Protein AF-A0A926AKU2-F1 (afdb_monomer_lite)

Radius of gyration: 49.39 Å; chains: 1; bounding box: 100×56×126 Å

Sequence (229 aa):
MRRAPIILAALSIFSTTLLAAPPPEVRPLSEPPPSPRPSWMSGDRNALSPPLRSSLDQAPSYRPSIWQRVERDLDRSMWRVIDTPTYELNRLELERAANRPNADPQAKRDLFEYERDRQIQRDQIQYRQQVAGSREEEMRRRAYQLWLNDGLRGAIGEQATQDRLTLETARQKRDADLTAATSARDQSITSARDADARAVIQRDFESRRQTIEQTYQNERARILGVDPK

Foldseek 3Di:
DDDDDDDDDDDDDPPDPPDDDDDDDDDPDDDDPPDDDPPPPPPDPDDDDDPCPDPPPPDDQDDPDPVNVVVVVVCLVVVPDDDPVVLVVVLVVLVVQCPDPPHDPVSVVVNVVSVVSNVVSVVVVVVCVVVVVVVVVVVVVVVVVVVVVCVCCVPVVVLVVVLVVQLVVLVVVLVVQLVVLVVVLVVQCVVDDDPVSNVVSVVVSVVSNVVSVVVSLCSNCVSVVHDRD

pLDDT: mean 74.5, std 17.72, range [38.5, 97.94]

Secondary structure (DSSP, 8-state):
--------------------PPPPP-PPPPPPPPPPPPGGG-------PPP---TTS-PPP----HHHHHHHHHHHHHT----HHHHHHHHHHHHHHHTSTT--HHHHHHHHHHHHHHHHHHHHHHHHHHHHHHHHHHHHHHHHHHHHHHHHHHHHHHHHHHHHHHHHHHHHHHHHHHHHHHHHHHHHHHH--SHHHHHHHHHHHHHHHHHHHHHHHHHHHHHHT----

Structure (mmCIF, N/CA/C/O backbone):
data_AF-A0A926AKU2-F1
#
_entry.id   AF-A0A926AKU2-F1
#
loop_
_atom_site.group_PDB
_atom_site.id
_atom_site.type_symbol
_atom_site.label_atom_id
_atom_site.label_alt_id
_atom_site.label_comp_id
_atom_site.label_asym_id
_atom_site.label_entity_id
_atom_site.label_seq_id
_atom_site.pdbx_PDB_ins_code
_atom_site.Cartn_x
_atom_site.Cartn_y
_atom_site.Cartn_z
_atom_site.occupancy
_atom_site.B_iso_or_equiv
_atom_site.auth_seq_id
_atom_site.auth_comp_id
_atom_site.auth_asym_id
_atom_site.auth_atom_id
_at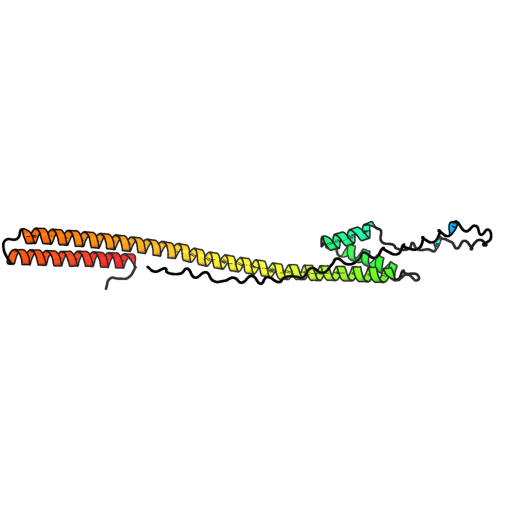om_site.pdbx_PDB_model_num
ATOM 1 N N . MET A 1 1 ? 17.878 30.970 36.650 1.00 41.06 1 MET A N 1
ATOM 2 C CA . MET A 1 1 ? 18.018 29.508 36.824 1.00 41.06 1 MET A CA 1
ATOM 3 C C . MET A 1 1 ? 17.837 28.825 35.468 1.00 41.06 1 MET A C 1
ATOM 5 O O . MET A 1 1 ? 16.810 29.042 34.850 1.00 41.06 1 MET A O 1
ATOM 9 N N . ARG A 1 2 ? 18.876 28.092 35.020 1.00 40.78 2 ARG A N 1
ATOM 10 C CA . ARG A 1 2 ? 18.895 26.895 34.131 1.00 40.78 2 ARG A CA 1
ATOM 11 C C . ARG A 1 2 ? 17.991 26.941 32.875 1.00 40.78 2 ARG A C 1
ATOM 13 O O . ARG A 1 2 ? 16.822 26.613 32.965 1.00 40.78 2 ARG A O 1
ATOM 20 N N . ARG A 1 3 ? 18.411 27.484 31.719 1.00 41.53 3 ARG A N 1
ATOM 21 C CA . ARG A 1 3 ? 19.210 26.884 30.609 1.00 41.53 3 ARG A CA 1
ATOM 22 C C . ARG A 1 3 ? 19.115 25.355 30.437 1.00 41.53 3 ARG A C 1
ATOM 24 O O . ARG A 1 3 ? 19.644 24.622 31.266 1.00 41.53 3 ARG A O 1
ATOM 31 N N . ALA A 1 4 ? 18.561 24.929 29.296 1.00 41.03 4 ALA A N 1
ATOM 32 C CA . ALA A 1 4 ? 18.770 23.625 28.661 1.00 41.03 4 ALA A CA 1
ATOM 33 C C . ALA A 1 4 ? 19.190 23.847 27.183 1.00 41.03 4 ALA A C 1
ATOM 35 O O . ALA A 1 4 ? 18.678 24.784 26.563 1.00 41.03 4 ALA A O 1
ATOM 36 N N . PRO A 1 5 ? 20.152 23.074 26.644 1.00 52.16 5 PRO A N 1
ATOM 37 C CA . PRO A 1 5 ? 20.848 23.384 25.393 1.00 52.16 5 PRO A CA 1
ATOM 38 C C . PRO A 1 5 ? 20.212 22.740 24.150 1.00 52.16 5 PRO A C 1
ATOM 40 O O . PRO A 1 5 ? 19.803 21.582 24.172 1.00 52.16 5 PRO A O 1
ATOM 43 N N . ILE A 1 6 ? 20.210 23.486 23.042 1.00 48.91 6 ILE A N 1
ATOM 44 C CA . ILE A 1 6 ? 19.953 22.980 21.689 1.00 48.91 6 ILE A CA 1
ATOM 45 C C . ILE A 1 6 ? 21.274 22.417 21.156 1.00 48.91 6 ILE A C 1
ATOM 47 O O . ILE A 1 6 ? 22.260 23.142 21.027 1.00 48.91 6 ILE A O 1
ATOM 51 N N . ILE A 1 7 ? 21.291 21.117 20.871 1.00 47.50 7 ILE A N 1
ATOM 52 C CA . ILE A 1 7 ? 22.403 20.424 20.221 1.00 47.50 7 ILE A CA 1
ATOM 53 C C . ILE A 1 7 ? 22.313 20.736 18.724 1.00 47.50 7 ILE A C 1
ATOM 55 O O . ILE A 1 7 ? 21.526 20.135 17.999 1.00 47.50 7 ILE A O 1
ATOM 59 N N . LEU A 1 8 ? 23.098 21.713 18.274 1.00 44.03 8 LEU A N 1
ATOM 60 C CA . LEU A 1 8 ? 23.335 21.989 16.860 1.00 44.03 8 LEU A CA 1
ATOM 61 C C . LEU A 1 8 ? 24.622 21.263 16.469 1.00 44.03 8 LEU A C 1
ATOM 63 O O . LEU A 1 8 ? 25.723 21.664 16.846 1.00 44.03 8 LEU A O 1
ATOM 67 N N . ALA A 1 9 ? 24.457 20.137 15.780 1.00 48.59 9 ALA A N 1
ATOM 68 C CA . ALA A 1 9 ? 25.560 19.365 15.240 1.00 48.59 9 ALA A CA 1
ATOM 69 C C . ALA A 1 9 ? 26.277 20.177 14.153 1.00 48.59 9 ALA A C 1
ATOM 71 O O . ALA A 1 9 ? 25.663 20.716 13.232 1.00 48.59 9 ALA A O 1
ATOM 72 N N . ALA A 1 10 ? 27.592 20.263 14.312 1.00 44.69 10 ALA A N 1
ATOM 73 C CA . ALA A 1 10 ? 28.517 20.976 13.458 1.00 44.69 10 ALA A CA 1
ATOM 74 C C . ALA A 1 10 ? 28.612 20.334 12.066 1.00 44.69 10 ALA A C 1
ATOM 76 O O . ALA A 1 10 ? 29.014 19.178 11.945 1.00 44.69 10 ALA A O 1
ATOM 77 N N . LEU A 1 11 ? 28.349 21.110 11.011 1.00 41.44 11 LEU A N 1
ATOM 78 C CA . LEU A 1 11 ? 28.977 20.877 9.713 1.00 41.44 11 LEU A CA 1
ATOM 79 C C . LEU A 1 11 ? 30.172 21.821 9.604 1.00 41.44 11 LEU A C 1
ATOM 81 O O . LEU A 1 11 ? 30.045 23.012 9.329 1.00 41.44 11 LEU A O 1
ATOM 85 N N . SER A 1 12 ? 31.341 21.256 9.887 1.00 38.50 12 SER A N 1
ATOM 86 C CA . SER A 1 12 ? 32.634 21.868 9.626 1.00 38.50 12 SER A CA 1
ATOM 87 C C . SER A 1 12 ? 32.805 21.994 8.112 1.00 38.50 12 SER A C 1
ATOM 89 O O . SER A 1 12 ? 33.055 21.014 7.412 1.00 38.50 12 SER A O 1
ATOM 91 N N . ILE A 1 13 ? 32.609 23.206 7.599 1.00 48.62 13 ILE A N 1
ATOM 92 C CA . ILE A 1 13 ? 33.031 23.578 6.253 1.00 48.62 13 ILE A CA 1
ATOM 93 C C . ILE A 1 13 ? 34.546 23.745 6.343 1.00 48.62 13 ILE A C 1
ATOM 95 O O . ILE A 1 13 ? 35.040 24.695 6.950 1.00 48.62 13 ILE A O 1
ATOM 99 N N . PHE A 1 14 ? 35.286 22.785 5.790 1.00 38.72 14 PHE A N 1
ATOM 100 C CA . PHE A 1 14 ? 36.721 22.922 5.580 1.00 38.72 14 PHE A CA 1
ATOM 101 C C . PHE A 1 14 ? 36.958 24.072 4.596 1.00 38.72 14 PHE A C 1
ATOM 103 O O . PHE A 1 14 ? 36.863 23.919 3.381 1.00 38.72 14 PHE A O 1
ATOM 110 N N . SER A 1 15 ? 37.254 25.243 5.152 1.00 41.25 15 SER A N 1
ATOM 111 C CA . SER A 1 15 ? 37.828 26.383 4.453 1.00 41.25 15 SER A CA 1
ATOM 112 C C . SER A 1 15 ? 39.244 26.029 4.005 1.00 41.25 15 SER A C 1
ATOM 114 O O . SER A 1 15 ? 40.209 26.234 4.737 1.00 41.25 15 SER A O 1
ATOM 116 N N . THR A 1 16 ? 39.394 25.493 2.797 1.00 43.78 16 THR A N 1
ATOM 117 C CA . THR A 1 16 ? 40.695 25.483 2.125 1.00 43.78 16 THR A CA 1
ATOM 118 C C . THR A 1 16 ? 40.928 26.859 1.518 1.00 43.78 16 THR A C 1
ATOM 120 O O . THR A 1 16 ? 40.376 27.203 0.473 1.00 43.78 16 THR A O 1
ATOM 123 N N . THR A 1 17 ? 41.749 27.656 2.196 1.00 44.97 17 THR A N 1
ATOM 124 C CA . THR A 1 17 ? 42.398 28.849 1.657 1.00 44.97 17 THR A CA 1
ATOM 125 C C . THR A 1 17 ? 43.302 28.438 0.495 1.00 44.97 17 THR A C 1
ATOM 127 O O . THR A 1 17 ? 44.444 28.026 0.702 1.00 44.97 17 THR A O 1
ATOM 130 N N . LEU A 1 18 ? 42.792 28.519 -0.733 1.00 42.66 18 LEU A N 1
ATOM 131 C CA . LEU A 1 18 ? 43.625 28.462 -1.928 1.00 42.66 18 LEU A CA 1
ATOM 132 C C . LEU A 1 18 ? 44.338 29.808 -2.061 1.00 42.66 18 LEU A C 1
ATOM 134 O O . LEU A 1 18 ? 43.765 30.820 -2.458 1.00 42.66 18 LEU A O 1
ATOM 138 N N . LEU A 1 19 ? 45.594 29.783 -1.628 1.00 46.34 19 LEU A N 1
ATOM 139 C CA . LEU A 1 19 ? 46.609 30.801 -1.819 1.00 46.34 19 LEU A CA 1
ATOM 140 C C . LEU A 1 19 ? 46.619 31.220 -3.297 1.00 46.34 19 LEU A C 1
ATOM 142 O O . LEU A 1 19 ? 46.847 30.396 -4.183 1.00 46.34 19 LEU A O 1
ATOM 146 N N . ALA A 1 20 ? 46.320 32.493 -3.548 1.00 44.97 20 ALA A N 1
ATOM 147 C CA . ALA A 1 20 ? 46.330 33.090 -4.872 1.00 44.97 20 ALA A CA 1
ATOM 148 C C . ALA A 1 20 ? 47.731 32.964 -5.488 1.00 44.97 20 ALA A C 1
ATOM 150 O O . ALA A 1 20 ? 48.670 33.645 -5.076 1.00 44.97 20 ALA A O 1
ATOM 151 N N . ALA A 1 21 ? 47.866 32.076 -6.472 1.00 54.94 21 ALA A N 1
ATOM 152 C CA . ALA A 1 21 ? 49.003 32.084 -7.376 1.00 54.94 21 ALA A CA 1
ATOM 153 C C . ALA A 1 21 ? 48.905 33.340 -8.266 1.00 54.94 21 ALA A C 1
ATOM 155 O O . ALA A 1 21 ? 47.812 33.639 -8.760 1.00 54.94 21 ALA A O 1
ATOM 156 N N . PRO A 1 22 ? 49.999 34.097 -8.464 1.00 64.75 22 PRO A N 1
ATOM 157 C CA . PRO A 1 22 ? 49.986 35.243 -9.365 1.00 64.75 22 PRO A CA 1
ATOM 158 C C . PRO A 1 22 ? 49.684 34.790 -10.805 1.00 64.75 22 PRO A C 1
ATOM 160 O O . PRO A 1 22 ? 50.016 33.658 -11.176 1.00 64.75 22 PRO A O 1
ATOM 163 N N . PRO A 1 23 ? 49.046 35.644 -11.627 1.00 63.03 23 PRO A N 1
ATOM 164 C CA . PRO A 1 23 ? 48.752 35.309 -13.015 1.00 63.03 23 PRO A CA 1
ATOM 165 C C . PRO A 1 23 ? 50.061 35.050 -13.780 1.00 63.03 23 PRO A C 1
ATOM 167 O O . PRO A 1 23 ? 51.048 35.750 -13.540 1.00 63.03 23 PRO A O 1
ATOM 170 N N . PRO A 1 24 ? 50.104 34.068 -14.697 1.00 59.75 24 PRO A N 1
ATOM 171 C CA . PRO A 1 24 ? 51.289 33.842 -15.509 1.00 59.75 24 PRO A CA 1
ATOM 172 C C . PRO A 1 24 ? 51.561 35.059 -16.402 1.00 59.75 24 PRO A C 1
ATOM 174 O O . PRO A 1 24 ? 50.653 35.597 -17.038 1.00 59.75 24 PRO A O 1
ATOM 177 N N . GLU A 1 25 ? 52.827 35.476 -16.451 1.00 51.19 25 GLU A N 1
ATOM 178 C CA . GLU A 1 25 ? 53.329 36.495 -17.371 1.00 51.19 25 GLU A CA 1
ATOM 179 C C . GLU A 1 25 ? 52.967 36.136 -18.817 1.00 51.19 25 GLU A C 1
ATOM 181 O O . GLU A 1 25 ? 53.319 35.071 -19.336 1.00 51.19 25 GLU A O 1
ATOM 186 N N . VAL A 1 26 ? 52.273 37.055 -19.485 1.00 55.69 26 VAL A N 1
ATOM 187 C CA . VAL A 1 26 ? 52.018 37.001 -20.922 1.00 55.69 26 VAL A CA 1
ATOM 188 C C . VAL A 1 26 ? 53.356 37.187 -21.633 1.00 55.69 26 VAL A C 1
ATOM 190 O O . VAL A 1 26 ? 53.840 38.305 -21.794 1.00 55.69 26 VAL A O 1
ATOM 193 N N . ARG A 1 27 ? 53.977 36.088 -22.066 1.00 55.31 27 ARG A N 1
ATOM 194 C CA . ARG A 1 27 ? 55.045 36.157 -23.068 1.00 55.31 27 ARG A CA 1
ATOM 195 C C . ARG A 1 27 ? 54.413 36.643 -24.379 1.00 55.31 27 ARG A C 1
ATOM 197 O O . ARG A 1 27 ? 53.433 36.031 -24.807 1.00 55.31 27 ARG A O 1
ATOM 204 N N . PRO A 1 28 ? 54.919 37.705 -25.029 1.00 52.81 28 PRO A N 1
ATOM 205 C CA . PRO A 1 28 ? 54.433 38.065 -26.353 1.00 52.81 28 PRO A CA 1
ATOM 206 C C . PRO A 1 28 ? 54.707 36.897 -27.307 1.00 52.81 28 PRO A C 1
ATOM 208 O O . PRO A 1 28 ? 55.809 36.342 -27.314 1.00 52.81 28 PRO A O 1
ATOM 211 N N . LEU A 1 29 ? 53.686 36.494 -28.073 1.00 51.44 29 LEU A N 1
ATOM 212 C CA . LEU A 1 29 ? 53.852 35.538 -29.163 1.00 51.44 29 LEU A CA 1
ATOM 213 C C . LEU A 1 29 ? 54.982 36.031 -30.071 1.00 51.44 29 LEU A C 1
ATOM 215 O O . LEU A 1 29 ? 54.957 37.168 -30.537 1.00 51.44 29 LEU A O 1
ATOM 219 N N . SER A 1 30 ? 55.955 35.164 -30.332 1.00 53.78 30 SER A N 1
ATOM 220 C CA . SER A 1 30 ? 56.899 35.354 -31.427 1.00 53.78 30 SER A CA 1
ATOM 221 C C . SER A 1 30 ? 56.100 35.486 -32.725 1.00 53.78 30 SER A C 1
ATOM 223 O O . SER A 1 30 ? 55.262 34.629 -33.016 1.00 53.78 30 SER A O 1
ATOM 225 N N . GLU A 1 31 ? 56.317 36.569 -33.472 1.00 61.25 31 GLU A N 1
ATOM 226 C CA . GLU A 1 31 ? 55.703 36.772 -34.784 1.00 61.25 31 GLU A CA 1
ATOM 227 C C . GLU A 1 31 ? 55.950 35.540 -35.676 1.00 61.25 31 GLU A C 1
ATOM 229 O O . GLU A 1 31 ? 57.078 35.033 -35.721 1.00 61.25 31 GLU A O 1
ATOM 234 N N . PRO A 1 32 ? 54.931 35.023 -36.386 1.00 63.84 32 PRO A N 1
ATOM 235 C CA . PRO A 1 32 ? 55.173 34.016 -37.407 1.00 63.84 32 PRO A CA 1
ATOM 236 C C . PRO A 1 32 ? 56.049 34.631 -38.514 1.00 63.84 32 PRO A C 1
ATOM 238 O O . PRO A 1 32 ? 55.842 35.794 -38.874 1.00 63.84 32 PRO A O 1
ATOM 241 N N . PRO A 1 33 ? 57.019 33.888 -39.080 1.00 64.56 33 PRO A N 1
ATOM 242 C CA . PRO A 1 33 ? 57.828 34.402 -40.179 1.00 64.56 33 PRO A CA 1
ATOM 243 C C . PRO A 1 33 ? 56.922 34.787 -41.360 1.00 64.56 33 PRO A C 1
ATOM 245 O O . PRO A 1 33 ? 55.901 34.126 -41.586 1.00 64.56 33 PRO A O 1
ATOM 248 N N . PRO A 1 34 ? 57.269 35.833 -42.132 1.00 63.91 34 PRO A N 1
ATOM 249 C CA . PRO A 1 34 ? 56.465 36.235 -43.275 1.00 63.91 34 PRO A CA 1
ATOM 250 C C . PRO A 1 34 ? 56.352 35.076 -44.270 1.00 63.91 34 PRO A C 1
ATOM 252 O O . PRO A 1 34 ? 57.337 34.410 -44.596 1.00 63.91 34 PRO A O 1
ATOM 255 N N . SER A 1 35 ? 55.129 34.844 -44.745 1.00 65.75 35 SER A N 1
ATOM 256 C CA . SER A 1 35 ? 54.786 33.814 -45.725 1.00 65.75 35 SER A CA 1
ATOM 257 C C . SER A 1 35 ? 55.744 33.848 -46.926 1.00 65.75 35 SER A C 1
ATOM 259 O O . SER A 1 35 ? 55.987 34.935 -47.466 1.00 65.75 35 SER A O 1
ATOM 261 N N . PRO A 1 36 ? 56.263 32.698 -47.402 1.00 59.25 36 PRO A N 1
ATOM 262 C CA . PRO A 1 36 ? 57.058 32.670 -48.621 1.00 59.25 36 PRO A CA 1
ATOM 263 C C . PRO A 1 36 ? 56.212 33.198 -49.784 1.00 59.25 36 PRO A C 1
ATOM 265 O O . PRO A 1 36 ? 55.065 32.786 -49.974 1.00 59.25 36 PRO A O 1
ATOM 268 N N . ARG A 1 37 ? 56.769 34.147 -50.547 1.00 57.28 37 ARG A N 1
ATOM 269 C CA . ARG A 1 37 ? 56.110 34.695 -51.737 1.00 57.28 37 ARG A CA 1
ATOM 270 C C . ARG A 1 37 ? 55.710 33.553 -52.678 1.00 57.28 37 ARG A C 1
ATOM 272 O O . ARG A 1 37 ? 56.501 32.629 -52.876 1.00 57.28 37 ARG A O 1
ATOM 279 N N . PRO A 1 38 ? 54.519 33.615 -53.288 1.00 53.19 38 PRO A N 1
ATOM 280 C CA . PRO A 1 38 ? 54.102 32.594 -54.229 1.00 53.19 38 PRO A CA 1
ATOM 281 C C . PRO A 1 38 ? 55.022 32.614 -55.465 1.00 53.19 38 PRO A C 1
ATOM 283 O O . PRO A 1 38 ? 55.362 33.671 -56.000 1.00 53.19 38 PRO A O 1
ATOM 286 N N . SER A 1 39 ? 55.441 31.424 -55.900 1.00 55.81 39 SER A N 1
ATOM 287 C CA . SER A 1 39 ? 56.516 31.169 -56.876 1.00 55.81 39 SER A CA 1
ATOM 288 C C . SER A 1 39 ? 56.289 31.720 -58.289 1.00 55.81 39 SER A C 1
ATOM 290 O O . SER A 1 39 ? 57.188 31.647 -59.119 1.00 55.81 39 SER A O 1
ATOM 292 N N . TRP A 1 40 ? 55.125 32.304 -58.580 1.00 55.50 40 TRP A N 1
ATOM 293 C CA . TRP A 1 40 ? 54.814 32.893 -59.885 1.00 55.50 40 TRP A CA 1
ATOM 294 C C . TRP A 1 40 ? 55.360 34.320 -60.067 1.00 55.50 40 TRP A C 1
ATOM 296 O O . TRP A 1 40 ? 55.299 34.850 -61.173 1.00 55.50 40 TRP A O 1
ATOM 306 N N . MET A 1 41 ? 55.906 34.944 -59.014 1.00 46.12 41 MET A N 1
ATOM 307 C CA . MET A 1 41 ? 56.540 36.272 -59.098 1.00 46.12 41 MET A CA 1
ATOM 308 C C . MET A 1 41 ? 58.068 36.239 -59.277 1.00 46.12 41 MET A C 1
ATOM 310 O O . MET A 1 41 ? 58.687 37.301 -59.362 1.00 46.12 41 MET A O 1
ATOM 314 N N . SER A 1 42 ? 58.688 35.058 -59.362 1.00 48.56 42 SER A N 1
ATOM 315 C CA . SER A 1 42 ? 60.097 34.939 -59.747 1.00 48.56 42 SER A CA 1
ATOM 316 C C . SER A 1 42 ? 60.196 34.997 -61.266 1.00 48.56 42 SER A C 1
ATOM 318 O O . SER A 1 42 ? 59.901 34.032 -61.967 1.00 48.56 42 SER A O 1
ATOM 320 N N . GLY A 1 43 ? 60.554 36.173 -61.775 1.00 51.94 43 GLY A N 1
ATOM 321 C CA . GLY A 1 43 ? 60.802 36.408 -63.189 1.00 51.94 43 GLY A CA 1
ATOM 322 C C . GLY A 1 43 ? 62.079 35.726 -63.669 1.00 51.94 43 GLY A C 1
ATOM 323 O O . GLY A 1 43 ? 63.044 36.415 -63.964 1.00 51.94 43 GLY A O 1
ATOM 324 N N . ASP A 1 44 ? 62.054 34.402 -63.809 1.00 43.31 44 ASP A N 1
ATOM 325 C CA . ASP A 1 44 ? 63.065 33.653 -64.553 1.00 43.31 44 ASP A CA 1
ATOM 326 C C . ASP A 1 44 ? 62.504 33.284 -65.928 1.00 43.31 44 ASP A C 1
ATOM 328 O O . ASP A 1 44 ? 61.852 32.264 -66.156 1.00 43.31 44 ASP A O 1
ATOM 332 N N . ARG A 1 45 ? 62.759 34.183 -66.881 1.00 46.28 45 ARG A N 1
ATOM 333 C CA . ARG A 1 45 ? 62.627 33.926 -68.314 1.00 46.28 45 ARG A CA 1
ATOM 334 C C . ARG A 1 45 ? 63.756 32.987 -68.733 1.00 46.28 45 ARG A C 1
ATOM 336 O O . ARG A 1 45 ? 64.793 33.481 -69.150 1.00 46.28 45 ARG A O 1
ATOM 343 N N . ASN A 1 46 ? 63.587 31.678 -68.557 1.00 51.53 46 ASN A N 1
ATOM 344 C CA . ASN A 1 46 ? 64.219 30.603 -69.342 1.00 51.53 46 ASN A CA 1
ATOM 345 C C . ASN A 1 46 ? 64.009 29.256 -68.637 1.00 51.53 46 ASN A C 1
ATOM 347 O O . ASN A 1 46 ? 64.884 28.759 -67.935 1.00 51.53 46 ASN A O 1
ATOM 351 N N . ALA A 1 47 ? 62.860 28.626 -68.863 1.00 42.62 47 ALA A N 1
ATOM 352 C CA . ALA A 1 47 ? 62.717 27.195 -68.640 1.00 42.62 47 ALA A CA 1
ATOM 353 C C . ALA A 1 47 ? 61.889 26.616 -69.785 1.00 42.62 47 ALA A C 1
ATOM 355 O O . ALA A 1 47 ? 60.706 26.910 -69.949 1.00 42.62 47 ALA A O 1
ATOM 356 N N . LEU A 1 48 ? 62.596 25.859 -70.616 1.00 44.62 48 LEU A N 1
ATOM 357 C CA . LEU A 1 48 ? 62.115 25.004 -71.689 1.00 44.62 48 LEU A CA 1
ATOM 358 C C . LEU A 1 48 ? 60.757 24.373 -71.353 1.00 44.62 48 LEU A C 1
ATOM 360 O O . LEU A 1 48 ? 60.568 23.795 -70.283 1.00 44.62 48 LEU A O 1
ATOM 364 N N . SER A 1 49 ? 59.828 24.483 -72.297 1.00 46.59 49 SER A N 1
ATOM 365 C CA . SER A 1 49 ? 58.504 23.871 -72.259 1.00 46.59 49 SER A CA 1
ATOM 366 C C . SER A 1 49 ? 58.603 22.388 -71.861 1.00 46.59 49 SER A C 1
ATOM 368 O O . SER A 1 49 ? 59.288 21.633 -72.557 1.00 46.59 49 SER A O 1
ATOM 370 N N . PRO A 1 50 ? 57.939 21.923 -70.785 1.00 52.50 50 PRO A N 1
ATOM 371 C CA . PRO A 1 50 ? 57.823 20.491 -70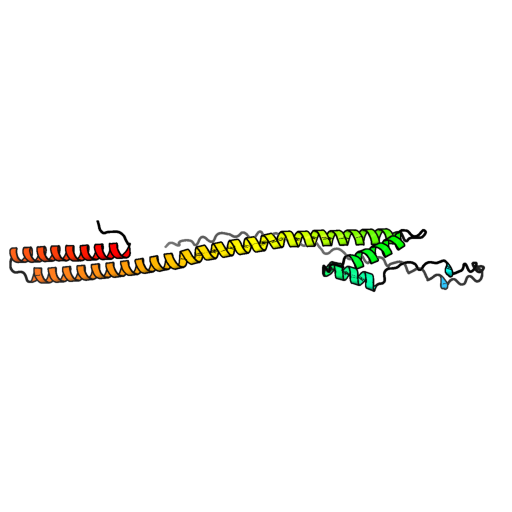.553 1.00 52.50 50 PRO A CA 1
ATOM 372 C C . PRO A 1 50 ? 56.966 19.882 -71.676 1.00 52.50 50 PRO A C 1
ATOM 374 O O . PRO A 1 50 ? 56.058 20.551 -72.182 1.00 52.50 50 PRO A O 1
ATOM 377 N N . PRO A 1 51 ? 57.230 18.631 -72.098 1.00 47.94 51 PRO A N 1
ATOM 378 C CA . PRO A 1 51 ? 56.424 18.000 -73.128 1.00 47.94 51 PRO A CA 1
ATOM 379 C C . PRO A 1 51 ? 54.984 17.910 -72.623 1.00 47.94 51 PRO A C 1
ATOM 381 O O . PRO A 1 51 ? 54.744 17.465 -71.498 1.00 47.94 51 PRO A O 1
ATOM 384 N N . LEU A 1 52 ? 54.035 18.329 -73.462 1.00 46.34 52 LEU A N 1
ATOM 385 C CA . LEU A 1 52 ? 52.605 18.108 -73.273 1.00 46.34 52 LEU A CA 1
ATOM 386 C C . LEU A 1 52 ? 52.351 16.593 -73.243 1.00 46.34 52 LEU A C 1
ATOM 388 O O . LEU A 1 52 ? 52.008 15.985 -74.253 1.00 46.34 52 LEU A O 1
ATOM 392 N N . ARG A 1 53 ? 52.560 15.953 -72.088 1.00 47.66 53 ARG A N 1
ATOM 393 C CA . ARG A 1 53 ? 52.000 14.631 -71.819 1.00 47.66 53 ARG A CA 1
ATOM 394 C C . ARG A 1 53 ? 50.491 14.818 -71.799 1.00 47.66 53 ARG A C 1
ATOM 396 O O . ARG A 1 53 ? 49.975 15.615 -71.019 1.00 47.66 53 ARG A O 1
ATOM 403 N N . SER A 1 54 ? 49.822 14.128 -72.711 1.00 43.28 54 SER A N 1
ATOM 404 C CA . SER A 1 54 ? 48.375 14.099 -72.867 1.00 43.28 54 SER A CA 1
ATOM 405 C C . SER A 1 54 ? 47.678 13.998 -71.512 1.00 43.28 54 SER A C 1
ATOM 407 O O . SER A 1 54 ? 47.788 12.993 -70.812 1.00 43.28 54 SER A O 1
ATOM 409 N N . SER A 1 55 ? 46.901 15.021 -71.174 1.00 50.31 55 SER A N 1
ATOM 410 C CA . SER A 1 55 ? 45.994 15.057 -70.023 1.00 50.31 55 SER A CA 1
ATOM 411 C C . SER A 1 55 ? 44.879 13.998 -70.078 1.00 50.31 55 SER A C 1
ATOM 413 O O . SER A 1 55 ? 44.039 13.962 -69.185 1.00 50.31 55 SER A O 1
ATOM 415 N N . LEU A 1 56 ? 44.865 13.130 -71.098 1.00 45.66 56 LEU A N 1
ATOM 416 C CA . LEU A 1 56 ? 43.879 12.063 -71.267 1.00 45.66 56 LEU A CA 1
ATOM 417 C C . LEU A 1 56 ? 44.115 10.824 -70.383 1.00 45.66 56 LEU A C 1
ATOM 419 O O . LEU A 1 56 ? 43.157 10.098 -70.150 1.00 45.66 56 LEU A O 1
ATOM 423 N N . ASP A 1 57 ? 45.322 10.606 -69.843 1.00 48.91 57 ASP A N 1
ATOM 424 C CA . ASP A 1 57 ? 45.615 9.438 -68.982 1.00 48.91 57 ASP A CA 1
ATOM 425 C C . ASP A 1 57 ? 45.579 9.747 -67.474 1.00 48.91 57 ASP A C 1
ATOM 427 O O . ASP A 1 57 ? 45.768 8.863 -66.634 1.00 48.91 57 ASP A O 1
ATOM 431 N N . GLN A 1 58 ? 45.315 10.999 -67.084 1.00 51.56 58 GLN A N 1
ATOM 432 C CA . GLN A 1 58 ? 45.077 11.328 -65.680 1.00 51.56 58 GLN A CA 1
ATOM 433 C C . GLN A 1 58 ? 43.630 11.000 -65.320 1.00 51.56 58 GLN A C 1
ATOM 435 O O . GLN A 1 58 ? 42.733 11.832 -65.441 1.00 51.56 58 GLN A O 1
ATOM 440 N N . ALA A 1 59 ? 43.406 9.778 -64.829 1.00 55.94 59 ALA A N 1
ATOM 441 C CA . ALA A 1 59 ? 42.181 9.467 -64.104 1.00 55.94 59 ALA A CA 1
ATOM 442 C C . ALA A 1 59 ? 41.975 10.541 -63.015 1.00 55.94 59 ALA A C 1
ATOM 444 O O . ALA A 1 59 ? 42.908 10.783 -62.237 1.00 55.94 59 ALA A O 1
ATOM 445 N N . PRO A 1 60 ? 40.800 11.195 -62.942 1.00 57.28 60 PRO A N 1
ATOM 446 C CA . PRO A 1 60 ? 40.577 12.295 -62.013 1.00 57.28 60 PRO A CA 1
ATOM 447 C C . PRO A 1 60 ? 40.908 11.839 -60.592 1.00 57.28 60 PRO A C 1
ATOM 449 O O . PRO A 1 60 ? 40.471 10.763 -60.157 1.00 57.28 60 PRO A O 1
ATOM 452 N N . SER A 1 61 ? 41.728 12.622 -59.886 1.00 58.62 61 SER A N 1
ATOM 453 C CA . SER A 1 61 ? 42.074 12.342 -58.496 1.00 58.62 61 SER A CA 1
ATOM 454 C C . SER A 1 61 ? 40.781 12.334 -57.688 1.00 58.62 61 SER A C 1
ATOM 456 O O . SER A 1 61 ? 40.052 13.323 -57.634 1.00 58.62 61 SER A O 1
ATOM 458 N N . TYR A 1 62 ? 40.444 11.173 -57.124 1.00 57.62 62 TYR A N 1
ATOM 459 C CA . TYR A 1 62 ? 39.250 11.056 -56.304 1.00 57.62 62 TYR A CA 1
ATOM 460 C C . TYR A 1 62 ? 39.482 11.886 -55.047 1.00 57.62 62 TYR A C 1
ATOM 462 O O . TYR A 1 62 ? 40.313 11.546 -54.206 1.00 57.62 62 TYR A O 1
ATOM 470 N N . ARG A 1 63 ? 38.773 13.006 -54.953 1.00 60.84 63 ARG A N 1
ATOM 471 C CA . ARG A 1 63 ? 38.655 13.780 -53.728 1.00 60.84 63 ARG A CA 1
ATOM 472 C C . ARG A 1 63 ? 37.186 13.753 -53.343 1.00 60.84 63 ARG A C 1
ATOM 474 O O . ARG A 1 63 ? 36.377 14.208 -54.154 1.00 60.84 63 ARG A O 1
ATOM 481 N N . PRO A 1 64 ? 36.833 13.234 -52.152 1.00 64.94 64 PRO A N 1
ATOM 482 C CA . PRO A 1 64 ? 35.458 13.311 -51.697 1.00 64.94 64 PRO A CA 1
ATOM 483 C C . PRO A 1 64 ? 35.035 14.775 -51.707 1.00 64.94 64 PRO A C 1
ATOM 485 O O . PRO A 1 64 ? 35.796 15.653 -51.272 1.00 64.94 64 PRO A O 1
ATOM 488 N N . SER A 1 65 ? 33.849 15.035 -52.252 1.00 72.06 65 SER A N 1
ATOM 489 C CA . SER A 1 65 ? 33.324 16.393 -52.307 1.00 72.06 65 SER A CA 1
ATOM 490 C C . SER A 1 65 ? 33.169 16.932 -50.882 1.00 72.06 65 SER A C 1
ATOM 492 O O . SER A 1 65 ? 32.991 16.174 -49.925 1.00 72.06 65 SER A O 1
ATOM 494 N N . ILE A 1 66 ? 33.240 18.255 -50.713 1.00 72.44 66 ILE A N 1
ATOM 495 C CA . ILE A 1 66 ? 33.014 18.883 -49.400 1.00 72.44 66 ILE A CA 1
ATOM 496 C C . ILE A 1 66 ? 31.653 18.439 -48.836 1.00 72.44 66 ILE A C 1
ATOM 498 O O . ILE A 1 66 ? 31.544 18.147 -47.649 1.00 72.44 66 ILE A O 1
ATOM 502 N N . TRP A 1 67 ? 30.657 18.278 -49.709 1.00 71.88 67 TRP A N 1
ATOM 503 C CA . TRP A 1 67 ? 29.331 17.771 -49.368 1.00 71.88 67 TRP A CA 1
ATOM 504 C C . TRP A 1 67 ? 29.353 16.351 -48.799 1.00 71.88 67 TRP A C 1
ATOM 506 O O . TRP A 1 67 ? 28.754 16.126 -47.756 1.00 71.88 67 TRP A O 1
ATOM 516 N N . GLN A 1 68 ? 30.110 15.426 -49.396 1.00 70.44 68 GLN A N 1
ATOM 517 C CA . GLN A 1 68 ? 30.249 14.059 -48.874 1.00 70.44 68 GLN A CA 1
ATOM 518 C C . GLN A 1 68 ? 30.928 14.015 -47.499 1.00 70.44 68 GLN A C 1
ATOM 520 O O . GLN A 1 68 ? 30.628 13.140 -46.689 1.00 70.44 68 GLN A O 1
ATOM 525 N N . ARG A 1 69 ? 31.849 14.944 -47.213 1.00 71.00 69 ARG A N 1
ATOM 526 C CA . ARG A 1 69 ? 32.476 15.039 -45.883 1.00 71.00 69 ARG A CA 1
ATOM 527 C C . ARG A 1 69 ? 31.488 15.546 -44.838 1.00 71.00 69 ARG A C 1
ATOM 529 O O . ARG A 1 69 ? 31.358 14.933 -43.786 1.00 71.00 69 ARG A O 1
ATOM 536 N N . VAL A 1 70 ? 30.764 16.618 -45.157 1.00 76.12 70 VAL A N 1
ATOM 537 C CA . VAL A 1 70 ? 29.750 17.194 -44.262 1.00 76.12 70 VAL A CA 1
ATOM 538 C C . VAL A 1 70 ? 28.619 16.201 -44.006 1.00 76.12 70 VAL A C 1
ATOM 540 O O . VAL A 1 70 ? 28.201 16.045 -42.864 1.00 76.12 70 VAL A O 1
ATOM 543 N N . GLU A 1 71 ? 28.157 15.489 -45.034 1.00 74.62 71 GLU A N 1
ATOM 544 C CA . GLU A 1 71 ? 27.129 14.455 -44.891 1.00 74.62 71 GLU A CA 1
ATOM 545 C C . GLU A 1 71 ? 27.590 13.332 -43.956 1.00 74.62 71 GLU A C 1
ATOM 547 O O . GLU A 1 71 ? 26.845 12.947 -43.063 1.00 74.62 71 GLU A O 1
ATOM 552 N N . ARG A 1 72 ? 28.849 12.888 -44.056 1.00 71.12 72 ARG A N 1
ATOM 553 C CA . ARG A 1 72 ? 29.413 11.894 -43.128 1.00 71.12 72 ARG A CA 1
ATOM 554 C C . ARG A 1 72 ? 29.487 12.391 -41.688 1.00 71.12 72 ARG A C 1
ATOM 556 O O . ARG A 1 72 ? 29.159 11.640 -40.773 1.00 71.12 72 ARG A O 1
ATOM 563 N N . ASP A 1 73 ? 29.904 13.632 -41.466 1.00 74.31 73 ASP A N 1
ATOM 564 C CA . ASP A 1 73 ? 29.974 14.203 -40.115 1.00 74.31 73 ASP A CA 1
ATOM 565 C C . ASP A 1 73 ? 28.571 14.424 -39.515 1.00 74.31 73 ASP A C 1
ATOM 567 O O . ASP A 1 73 ? 28.346 14.217 -38.316 1.00 74.31 73 ASP A O 1
ATOM 571 N N . LEU A 1 74 ? 27.590 14.760 -40.354 1.00 75.94 74 LEU A N 1
ATOM 572 C CA . LEU A 1 74 ? 26.180 14.805 -39.974 1.00 75.94 74 LEU A CA 1
ATOM 573 C C . LEU A 1 74 ? 25.626 13.409 -39.676 1.00 75.94 74 LEU A C 1
ATOM 575 O O . LEU A 1 74 ? 24.974 13.229 -38.654 1.00 75.94 74 LEU A O 1
ATOM 579 N N . ASP A 1 75 ? 25.927 12.403 -40.491 1.00 73.69 75 ASP A N 1
ATOM 580 C CA . ASP A 1 75 ? 25.494 11.025 -40.253 1.00 73.69 75 ASP A CA 1
ATOM 581 C C . ASP A 1 75 ? 26.100 10.461 -38.957 1.00 73.69 75 ASP A C 1
ATOM 583 O O . ASP A 1 75 ? 25.416 9.762 -38.203 1.00 73.69 75 ASP A O 1
ATOM 587 N N . ARG A 1 76 ? 27.354 10.824 -38.643 1.00 69.81 76 ARG A N 1
ATOM 588 C CA . ARG A 1 76 ? 28.019 10.510 -37.366 1.00 69.81 76 ARG A CA 1
ATOM 589 C C . ARG A 1 76 ? 27.328 11.180 -36.176 1.00 69.81 76 ARG A C 1
ATOM 591 O O . ARG A 1 76 ? 27.097 10.522 -35.166 1.00 69.81 76 ARG A O 1
ATOM 598 N N . SER A 1 77 ? 26.992 12.467 -36.276 1.00 74.19 77 SER A N 1
ATOM 599 C CA . SER A 1 77 ? 26.374 13.217 -35.168 1.00 74.19 77 SER A CA 1
ATOM 600 C C . SER A 1 77 ? 24.887 12.903 -34.968 1.00 74.19 77 SER A C 1
ATOM 602 O O . SER A 1 77 ? 24.413 12.851 -33.833 1.00 74.19 77 SER A O 1
ATOM 604 N N . MET A 1 78 ? 24.155 12.644 -36.053 1.00 72.81 78 MET A N 1
ATOM 605 C CA . MET A 1 78 ? 22.727 12.310 -36.037 1.00 72.81 78 MET A CA 1
ATOM 606 C C . MET A 1 78 ? 22.453 10.806 -35.939 1.00 72.81 78 MET A C 1
ATOM 608 O O . MET A 1 78 ? 21.292 10.403 -35.885 1.00 72.81 78 MET A O 1
ATOM 612 N N . TRP A 1 79 ? 23.496 9.972 -35.903 1.00 67.00 79 TRP A N 1
ATOM 613 C CA . TRP A 1 79 ? 23.390 8.509 -35.861 1.00 67.00 79 TRP A CA 1
ATOM 614 C C . TRP A 1 79 ? 22.553 7.929 -37.004 1.00 67.00 79 TRP A C 1
ATOM 616 O O . TRP A 1 79 ? 21.851 6.927 -36.838 1.00 67.00 79 TRP A O 1
ATOM 626 N N . ARG A 1 80 ? 22.600 8.572 -38.172 1.00 73.06 80 ARG A N 1
ATOM 627 C CA . ARG A 1 80 ? 21.844 8.125 -39.335 1.00 73.06 80 ARG A CA 1
ATOM 628 C C . ARG A 1 80 ? 22.516 6.882 -39.909 1.00 73.06 80 ARG A C 1
ATOM 630 O O . ARG A 1 80 ? 23.710 6.867 -40.204 1.00 73.06 80 ARG A O 1
ATOM 637 N N . VAL A 1 81 ? 21.732 5.819 -40.048 1.00 71.38 81 VAL A N 1
ATOM 638 C CA . VAL A 1 81 ? 22.203 4.553 -40.608 1.00 71.38 81 VAL A CA 1
ATOM 639 C C . VAL A 1 81 ? 22.056 4.623 -42.120 1.00 71.38 81 VAL A C 1
ATOM 641 O O . VAL A 1 81 ? 20.940 4.631 -42.634 1.00 71.38 81 VAL A O 1
ATOM 644 N N . ILE A 1 82 ? 23.186 4.659 -42.826 1.00 75.50 82 ILE A N 1
ATOM 645 C CA . ILE A 1 82 ? 23.210 4.509 -44.284 1.00 75.50 82 ILE A CA 1
ATOM 646 C C . ILE A 1 82 ? 22.728 3.092 -44.617 1.00 75.50 82 ILE A C 1
ATOM 648 O O . ILE A 1 82 ? 23.116 2.110 -43.967 1.00 75.50 82 ILE A O 1
ATOM 652 N N . ASP A 1 83 ? 21.868 2.971 -45.613 1.00 80.19 83 ASP A N 1
ATOM 653 C CA . ASP A 1 83 ? 21.413 1.692 -46.130 1.00 80.19 83 ASP A CA 1
ATOM 654 C C . ASP A 1 83 ? 22.592 0.875 -46.690 1.00 80.19 83 ASP A C 1
ATOM 656 O O . ASP A 1 83 ? 23.590 1.404 -47.183 1.00 80.19 83 ASP A O 1
ATOM 660 N N . THR A 1 84 ? 22.514 -0.450 -46.561 1.00 79.62 84 THR A N 1
ATOM 661 C CA . THR A 1 84 ? 23.592 -1.360 -46.979 1.00 79.62 84 THR A CA 1
ATOM 662 C C . THR A 1 84 ? 24.040 -1.174 -48.437 1.00 79.62 84 THR A C 1
ATOM 664 O O . THR A 1 84 ? 25.253 -1.113 -48.635 1.00 79.62 84 THR A O 1
ATOM 667 N N . PRO A 1 85 ? 23.152 -1.018 -49.442 1.00 81.25 85 PRO A N 1
ATOM 668 C CA . PRO A 1 85 ? 23.610 -0.872 -50.823 1.00 81.25 85 PRO A CA 1
ATOM 669 C C . PRO A 1 85 ? 24.352 0.454 -51.055 1.00 81.25 85 PRO A C 1
ATOM 671 O O . PRO A 1 85 ? 25.409 0.455 -51.682 1.00 81.25 85 PRO A O 1
ATOM 674 N N . THR A 1 86 ? 23.887 1.571 -50.489 1.00 83.00 86 THR A N 1
ATOM 675 C CA . THR A 1 86 ? 24.601 2.859 -50.578 1.00 83.00 86 THR A CA 1
ATOM 676 C C . THR A 1 86 ? 25.957 2.816 -49.869 1.00 83.00 86 THR A C 1
ATOM 678 O O . THR A 1 86 ? 26.936 3.394 -50.347 1.00 83.00 86 THR A O 1
ATOM 681 N N . TYR A 1 87 ? 26.053 2.103 -48.744 1.00 84.44 87 TYR A N 1
ATOM 682 C CA . TYR A 1 87 ? 27.327 1.878 -48.061 1.00 84.44 87 TYR A CA 1
ATOM 683 C C . TYR A 1 87 ? 28.318 1.087 -48.929 1.00 84.44 87 TYR A C 1
ATOM 685 O O . TYR A 1 87 ? 29.479 1.478 -49.052 1.00 84.44 87 TYR A O 1
ATOM 693 N N . GLU A 1 88 ? 27.868 -0.004 -49.551 1.00 83.56 88 GLU A N 1
ATOM 694 C CA . GLU A 1 88 ? 28.709 -0.850 -50.405 1.00 83.56 88 GLU A CA 1
ATOM 695 C C . GLU A 1 88 ? 29.215 -0.099 -51.639 1.00 83.56 88 GLU A C 1
ATOM 697 O O . GLU A 1 88 ? 30.395 -0.200 -51.968 1.00 83.56 88 GLU A O 1
ATOM 702 N N . LEU A 1 89 ? 28.371 0.721 -52.272 1.00 86.69 89 LEU A N 1
ATOM 703 C CA . LEU A 1 89 ? 28.778 1.560 -53.402 1.00 86.69 89 LEU A CA 1
ATOM 704 C C . LEU A 1 89 ? 29.883 2.550 -53.008 1.00 86.69 89 LEU A C 1
ATOM 706 O O . LEU A 1 89 ? 30.945 2.574 -53.629 1.00 86.69 89 LEU A O 1
ATOM 710 N N . ASN A 1 90 ? 29.682 3.299 -51.922 1.00 83.25 90 ASN A N 1
ATOM 711 C CA . ASN A 1 90 ? 30.676 4.248 -51.413 1.00 83.25 90 ASN A CA 1
ATOM 712 C C . ASN A 1 90 ? 31.982 3.561 -50.985 1.00 83.25 90 ASN A C 1
ATOM 714 O O . ASN A 1 90 ? 33.073 4.111 -51.154 1.00 83.25 90 ASN A O 1
ATOM 718 N N . ARG A 1 91 ? 31.888 2.351 -50.424 1.00 86.75 91 ARG A N 1
ATOM 719 C CA . ARG A 1 91 ? 33.051 1.543 -50.056 1.00 86.75 91 ARG A CA 1
ATOM 720 C C . ARG A 1 91 ? 33.842 1.123 -51.291 1.00 86.75 91 ARG A C 1
ATOM 722 O O . ARG A 1 91 ? 35.052 1.314 -51.312 1.00 86.75 91 ARG A O 1
ATOM 729 N N . LEU A 1 92 ? 33.173 0.621 -52.328 1.00 85.75 92 LEU A N 1
ATOM 730 C CA . LEU A 1 92 ? 33.810 0.220 -53.586 1.00 85.75 92 LEU A CA 1
ATOM 731 C C . LEU A 1 92 ? 34.483 1.403 -54.296 1.00 85.75 92 LEU A C 1
ATOM 733 O O . LEU A 1 92 ? 35.547 1.245 -54.896 1.00 85.75 92 LEU A O 1
ATOM 737 N N . GLU A 1 93 ? 33.898 2.599 -54.215 1.00 82.94 93 GLU A N 1
ATOM 738 C CA . GLU A 1 93 ? 34.515 3.825 -54.731 1.00 82.94 93 GLU A CA 1
ATOM 739 C C . GLU A 1 93 ? 35.802 4.186 -53.978 1.00 82.94 93 GLU A C 1
ATOM 741 O O . GLU A 1 93 ? 36.825 4.477 -54.608 1.00 82.94 93 GLU A O 1
ATOM 746 N N . LEU A 1 94 ? 35.783 4.099 -52.643 1.00 82.25 94 LEU A N 1
ATOM 747 C CA . LEU A 1 94 ? 36.963 4.314 -51.803 1.00 82.25 94 LEU A CA 1
ATOM 748 C C . LEU A 1 94 ? 38.039 3.244 -52.017 1.00 82.25 94 LEU A C 1
ATOM 750 O O . LEU A 1 94 ? 39.216 3.582 -52.135 1.00 82.25 94 LEU A O 1
ATOM 754 N N . GLU A 1 95 ? 37.660 1.972 -52.134 1.00 85.25 95 GLU A N 1
ATOM 755 C CA . GLU A 1 95 ? 38.574 0.868 -52.451 1.00 85.25 95 GLU A CA 1
ATOM 756 C C . GLU A 1 95 ? 39.227 1.074 -53.823 1.00 85.25 95 GLU A C 1
ATOM 758 O O . GLU A 1 95 ? 40.447 0.956 -53.970 1.00 85.25 95 GLU A O 1
ATOM 763 N N . ARG A 1 96 ? 38.439 1.468 -54.832 1.00 83.88 96 ARG A N 1
ATOM 764 C CA . ARG A 1 96 ? 38.954 1.793 -56.166 1.00 83.88 96 ARG A CA 1
ATOM 765 C C . ARG A 1 96 ? 39.910 2.982 -56.129 1.00 83.88 96 ARG A C 1
ATOM 767 O O . ARG A 1 96 ? 40.854 2.998 -56.911 1.00 83.88 96 ARG A O 1
ATOM 774 N N . ALA A 1 97 ? 39.680 3.976 -55.271 1.00 78.56 97 ALA A N 1
ATOM 775 C CA . ALA A 1 97 ? 40.581 5.116 -55.099 1.00 78.56 97 ALA A CA 1
ATOM 776 C C . ALA A 1 97 ? 41.881 4.725 -54.375 1.00 78.56 97 ALA A C 1
ATOM 778 O O . ALA A 1 97 ? 42.962 5.138 -54.798 1.00 78.56 97 ALA A O 1
ATOM 779 N N . ALA A 1 98 ? 41.786 3.891 -53.337 1.00 82.12 98 ALA A N 1
ATOM 780 C CA . ALA A 1 98 ? 42.915 3.430 -52.531 1.00 82.12 98 ALA A CA 1
ATOM 781 C C . ALA A 1 98 ? 43.852 2.461 -53.278 1.00 82.12 98 ALA A C 1
ATOM 783 O O . ALA A 1 98 ? 45.046 2.420 -52.982 1.00 82.12 98 ALA A O 1
ATOM 784 N N . ASN A 1 99 ? 43.330 1.711 -54.255 1.00 82.25 99 ASN A N 1
ATOM 785 C CA . ASN A 1 99 ? 44.080 0.717 -55.032 1.00 82.25 99 ASN A CA 1
ATOM 786 C C . ASN A 1 99 ? 44.721 1.267 -56.322 1.00 82.25 99 ASN A C 1
ATOM 788 O O . ASN A 1 99 ? 45.284 0.502 -57.106 1.00 82.25 99 ASN A O 1
ATOM 792 N N . ARG A 1 100 ? 44.648 2.580 -56.584 1.00 81.25 100 ARG A N 1
ATOM 793 C CA . ARG A 1 100 ? 45.290 3.182 -57.767 1.00 81.25 100 ARG A CA 1
ATOM 794 C C . ARG A 1 100 ? 46.822 3.171 -57.636 1.00 81.25 100 ARG A C 1
ATOM 796 O O . ARG A 1 100 ? 47.333 3.368 -56.536 1.00 81.25 100 ARG A O 1
ATOM 803 N N . PRO A 1 101 ? 47.571 3.051 -58.749 1.00 73.19 101 PRO A N 1
ATOM 804 C CA . PRO A 1 101 ? 49.039 3.032 -58.724 1.00 73.19 101 PRO A CA 1
ATOM 805 C C . PRO A 1 101 ? 49.669 4.322 -58.164 1.00 73.19 101 PRO A C 1
ATOM 807 O O . PRO A 1 101 ? 50.760 4.270 -57.614 1.00 73.19 101 PRO A O 1
ATOM 810 N N . ASN A 1 102 ? 48.958 5.455 -58.236 1.00 74.06 102 ASN A N 1
ATOM 811 C CA . ASN A 1 102 ? 49.346 6.742 -57.640 1.00 74.06 102 ASN A CA 1
ATOM 812 C C . ASN A 1 102 ? 48.357 7.175 -56.539 1.00 74.06 102 ASN A C 1
ATOM 814 O O . ASN A 1 102 ? 47.971 8.343 -56.475 1.00 74.06 102 ASN A O 1
ATOM 818 N N . ALA A 1 103 ? 47.847 6.230 -55.744 1.00 72.19 103 ALA A N 1
ATOM 819 C CA . ALA A 1 103 ? 46.887 6.541 -54.691 1.00 72.19 103 ALA A CA 1
ATOM 820 C C . ALA A 1 103 ? 47.504 7.445 -53.613 1.00 72.19 103 ALA A C 1
ATOM 822 O O . ALA A 1 103 ? 48.629 7.232 -53.161 1.00 72.19 103 ALA A O 1
ATOM 823 N N . ASP A 1 104 ? 46.728 8.438 -53.183 1.00 77.12 104 ASP A N 1
ATOM 824 C CA . ASP A 1 104 ? 47.061 9.276 -52.036 1.00 77.12 104 ASP A CA 1
ATOM 825 C C . ASP A 1 104 ? 47.119 8.392 -50.770 1.00 77.12 104 ASP A C 1
ATOM 827 O O . ASP A 1 104 ? 46.185 7.611 -50.542 1.00 77.12 104 ASP A O 1
ATOM 831 N N . PRO A 1 105 ? 48.165 8.486 -49.925 1.00 74.12 105 PRO A N 1
ATOM 832 C CA . PRO A 1 105 ? 48.203 7.816 -48.624 1.00 74.12 105 PRO A CA 1
ATOM 833 C C . PRO A 1 105 ? 46.938 8.036 -47.782 1.00 74.12 105 PRO A C 1
ATOM 835 O O . PRO A 1 105 ? 46.547 7.162 -47.004 1.00 74.12 105 PRO A O 1
ATOM 838 N N . GLN A 1 106 ? 46.267 9.175 -47.967 1.00 78.88 106 GLN A N 1
ATOM 839 C CA . GLN A 1 106 ? 45.036 9.513 -47.265 1.00 78.88 106 GLN A CA 1
ATOM 840 C C . GLN A 1 106 ? 43.838 8.634 -47.671 1.00 78.88 106 GLN A C 1
ATOM 842 O O . GLN A 1 106 ? 42.982 8.357 -46.837 1.00 78.88 106 GLN A O 1
ATOM 847 N N . ALA A 1 107 ? 43.815 8.080 -48.888 1.00 76.94 107 ALA A N 1
ATOM 848 C CA . ALA A 1 107 ? 42.705 7.252 -49.371 1.00 76.94 107 ALA A CA 1
ATOM 849 C C . ALA A 1 107 ? 42.548 5.934 -48.587 1.00 76.94 107 ALA A C 1
ATOM 851 O O . ALA A 1 107 ? 41.430 5.491 -48.325 1.00 76.94 107 ALA A O 1
ATOM 852 N N . LYS A 1 108 ? 43.661 5.316 -48.166 1.00 78.00 108 LYS A N 1
ATOM 853 C CA . LYS A 1 108 ? 43.631 4.101 -47.328 1.00 78.00 108 LYS A CA 1
ATOM 854 C C . LYS A 1 108 ? 43.112 4.391 -45.923 1.00 78.00 108 LYS A C 1
ATOM 856 O O . LYS A 1 108 ? 42.392 3.577 -45.350 1.00 78.00 108 LYS A O 1
ATOM 861 N N . ARG A 1 109 ? 43.465 5.558 -45.380 1.00 82.06 109 ARG A N 1
ATOM 862 C CA . ARG A 1 109 ? 42.965 6.024 -44.086 1.00 82.06 109 ARG A CA 1
ATOM 863 C C . ARG A 1 109 ? 41.463 6.300 -44.147 1.00 82.06 109 ARG A C 1
ATOM 865 O O . ARG A 1 109 ? 40.741 5.832 -43.275 1.00 82.06 109 ARG A O 1
ATOM 872 N N . ASP A 1 110 ? 41.003 6.982 -45.191 1.00 80.94 110 ASP A N 1
ATOM 873 C CA . ASP A 1 110 ? 39.586 7.302 -45.385 1.00 80.94 110 ASP A CA 1
ATOM 874 C C . ASP A 1 110 ? 38.725 6.032 -45.522 1.00 80.94 110 ASP A C 1
ATOM 876 O O . ASP A 1 110 ? 37.609 5.984 -45.003 1.00 80.94 110 ASP A O 1
ATOM 880 N N . LEU A 1 111 ? 39.245 4.986 -46.179 1.00 84.19 111 LEU A N 1
A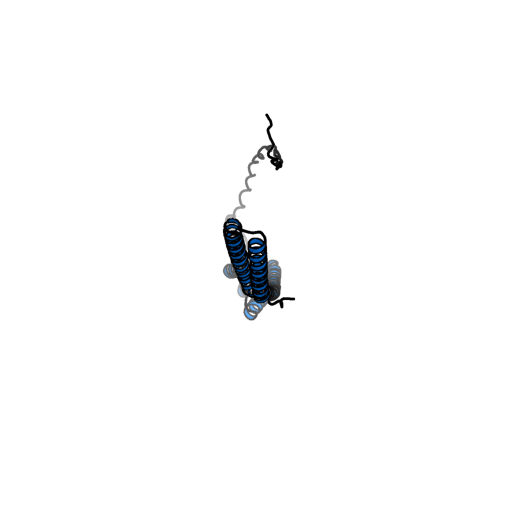TOM 881 C CA . LEU A 1 111 ? 38.589 3.676 -46.257 1.00 84.19 111 LEU A CA 1
ATOM 882 C C . LEU A 1 111 ? 38.488 3.004 -44.880 1.00 84.19 111 LEU A C 1
ATOM 884 O O . LEU A 1 111 ? 37.407 2.564 -44.494 1.00 84.19 111 LEU A O 1
ATOM 888 N N . PHE A 1 112 ? 39.587 2.968 -44.123 1.00 86.06 112 PHE A N 1
ATOM 889 C CA . PHE A 1 112 ? 39.599 2.384 -42.780 1.00 86.06 112 PHE A CA 1
ATOM 890 C C . PHE A 1 112 ? 38.643 3.108 -41.823 1.00 86.06 112 PHE A C 1
ATOM 892 O O . PHE A 1 112 ? 37.888 2.465 -41.095 1.00 86.06 112 PHE A O 1
ATOM 899 N N . GLU A 1 113 ? 38.648 4.444 -41.828 1.00 85.00 113 GLU A N 1
ATOM 900 C CA . GLU A 1 113 ? 37.725 5.241 -41.013 1.00 85.00 113 GLU A CA 1
ATOM 901 C C . GLU A 1 113 ? 36.265 4.959 -41.406 1.00 85.00 113 GLU A C 1
ATOM 903 O O . GLU A 1 113 ? 35.421 4.778 -40.531 1.00 85.00 113 GLU A O 1
ATOM 908 N N . TYR A 1 114 ? 35.978 4.815 -42.703 1.00 83.50 114 TYR A N 1
ATOM 909 C CA . TYR A 1 114 ? 34.636 4.497 -43.195 1.00 83.50 114 TYR A CA 1
ATOM 910 C C . TYR A 1 114 ? 34.135 3.107 -42.767 1.00 83.50 114 TYR A C 1
ATOM 912 O O . TYR A 1 114 ? 32.972 2.946 -42.390 1.00 83.50 114 TYR A O 1
ATOM 920 N N . GLU A 1 115 ? 34.999 2.090 -42.796 1.00 86.62 115 GLU A N 1
ATOM 921 C CA . GLU A 1 115 ? 34.670 0.740 -42.315 1.00 86.62 115 GLU A CA 1
ATOM 922 C C . GLU A 1 115 ? 34.497 0.702 -40.793 1.00 86.62 115 GLU A C 1
ATOM 924 O O . GLU A 1 115 ? 33.545 0.102 -40.284 1.00 86.62 115 GLU A O 1
ATOM 929 N N . ARG A 1 116 ? 35.369 1.401 -40.060 1.00 87.00 116 ARG A N 1
ATOM 930 C CA . ARG A 1 116 ? 35.294 1.506 -38.601 1.00 87.00 116 ARG A CA 1
ATOM 931 C C . ARG A 1 116 ? 33.998 2.171 -38.144 1.00 87.00 116 ARG A C 1
ATOM 933 O O . ARG A 1 116 ? 33.355 1.668 -37.224 1.00 87.00 116 ARG A O 1
ATOM 940 N N . ASP A 1 117 ? 33.596 3.262 -38.788 1.00 83.62 117 ASP A N 1
ATOM 941 C CA . ASP A 1 117 ? 32.348 3.955 -38.464 1.00 83.62 117 ASP A CA 1
ATOM 942 C C . ASP A 1 117 ? 31.133 3.047 -38.657 1.00 83.62 117 ASP A C 1
ATOM 944 O O . ASP A 1 117 ? 30.230 3.018 -37.816 1.00 83.62 117 ASP A O 1
ATOM 948 N N . ARG A 1 118 ? 31.130 2.241 -39.728 1.00 84.00 118 ARG A N 1
ATOM 949 C CA . ARG A 1 118 ? 30.062 1.269 -39.980 1.00 84.00 118 ARG A CA 1
ATOM 950 C C . ARG A 1 118 ? 29.970 0.222 -38.875 1.00 84.00 118 ARG A C 1
ATOM 952 O O . ARG A 1 118 ? 28.861 -0.144 -38.483 1.00 84.00 118 ARG A O 1
ATOM 959 N N . GLN A 1 119 ? 31.108 -0.251 -38.373 1.00 85.75 119 GLN A N 1
ATOM 960 C CA . GLN A 1 119 ? 31.138 -1.212 -37.274 1.00 85.75 119 GLN A CA 1
ATOM 961 C C . GLN A 1 119 ? 30.604 -0.594 -35.976 1.00 85.75 119 GLN A C 1
ATOM 963 O O . GLN A 1 119 ? 29.721 -1.173 -35.350 1.00 85.75 119 GLN A O 1
ATOM 968 N N . ILE A 1 120 ? 31.048 0.619 -35.628 1.00 84.69 120 ILE A N 1
ATOM 969 C CA . ILE A 1 120 ? 30.570 1.343 -34.438 1.00 84.69 120 ILE A CA 1
ATOM 970 C C . ILE A 1 120 ? 29.047 1.529 -34.486 1.00 84.69 120 ILE A C 1
ATOM 972 O O . ILE A 1 120 ? 28.367 1.321 -33.481 1.00 84.69 120 ILE A O 1
ATOM 976 N N . GLN A 1 121 ? 28.489 1.881 -35.649 1.00 81.00 121 GLN A N 1
ATOM 977 C CA . GLN A 1 121 ? 27.038 2.001 -35.818 1.00 81.00 121 GLN A CA 1
ATOM 978 C C . GLN A 1 121 ? 26.314 0.670 -35.566 1.00 81.00 121 GLN A C 1
ATOM 980 O O . GLN A 1 121 ? 25.301 0.653 -34.868 1.00 81.00 121 GLN A O 1
ATOM 985 N N . ARG A 1 122 ? 26.822 -0.448 -36.100 1.00 83.50 122 ARG A N 1
ATOM 986 C CA . ARG A 1 122 ? 26.229 -1.782 -35.889 1.00 83.50 122 ARG A CA 1
ATOM 987 C C . ARG A 1 122 ? 26.242 -2.184 -34.420 1.00 83.50 122 ARG A C 1
ATOM 989 O O . ARG A 1 122 ? 25.196 -2.565 -33.896 1.00 83.50 122 ARG A O 1
ATOM 996 N N . ASP A 1 123 ? 27.386 -2.030 -33.762 1.00 83.94 123 ASP A N 1
ATOM 997 C CA . ASP A 1 123 ? 27.551 -2.369 -32.348 1.00 83.94 123 ASP A CA 1
ATOM 998 C C . ASP A 1 123 ? 26.594 -1.541 -31.476 1.00 83.94 123 ASP A C 1
ATOM 1000 O O . ASP A 1 123 ? 25.969 -2.058 -30.550 1.00 83.94 123 ASP A O 1
ATOM 1004 N N . GLN A 1 124 ? 26.393 -0.263 -31.810 1.00 80.25 124 GLN A N 1
ATOM 1005 C CA . GLN A 1 124 ? 25.436 0.586 -31.105 1.00 80.25 124 GLN A CA 1
ATOM 1006 C C . GLN A 1 124 ? 23.975 0.214 -31.351 1.00 80.25 124 GLN A C 1
ATOM 1008 O O . GLN A 1 124 ? 23.178 0.271 -30.415 1.00 80.25 124 GLN A O 1
ATOM 1013 N N . ILE A 1 125 ? 23.592 -0.144 -32.580 1.00 80.31 125 ILE A N 1
ATOM 1014 C CA . ILE A 1 125 ? 22.231 -0.617 -32.873 1.00 80.31 125 ILE A CA 1
ATOM 1015 C C . ILE A 1 125 ? 21.950 -1.881 -32.060 1.00 80.31 125 ILE A C 1
ATOM 1017 O O . ILE A 1 125 ? 20.912 -1.970 -31.403 1.00 80.31 125 ILE A O 1
ATOM 1021 N N . GLN A 1 126 ? 22.901 -2.814 -32.044 1.00 81.31 126 GLN A N 1
ATOM 1022 C CA . GLN A 1 126 ? 22.805 -4.043 -31.268 1.00 81.31 126 GLN A CA 1
ATOM 1023 C C . GLN A 1 126 ? 22.708 -3.753 -29.764 1.00 81.31 126 GLN A C 1
ATOM 1025 O O . GLN A 1 126 ? 21.831 -4.292 -29.091 1.00 81.31 126 GLN A O 1
ATOM 1030 N N . TYR A 1 127 ? 23.536 -2.842 -29.246 1.00 81.19 127 TYR A N 1
ATOM 1031 C CA . TYR A 1 127 ? 23.477 -2.404 -27.851 1.00 81.19 127 TYR A CA 1
ATOM 1032 C C . TYR A 1 127 ? 22.121 -1.775 -27.497 1.00 81.19 127 TYR A C 1
ATOM 1034 O O . TYR A 1 127 ? 21.509 -2.140 -26.494 1.00 81.19 127 TYR A O 1
ATOM 1042 N N . ARG A 1 128 ? 21.599 -0.868 -28.335 1.00 77.50 128 ARG A N 1
ATOM 1043 C CA . ARG A 1 128 ? 20.285 -0.240 -28.116 1.00 77.50 128 ARG A CA 1
ATOM 1044 C C . ARG A 1 128 ? 19.161 -1.269 -28.110 1.00 77.50 128 ARG A C 1
ATOM 1046 O O . ARG A 1 128 ? 18.281 -1.171 -27.264 1.00 77.50 128 ARG A O 1
ATOM 1053 N N . GLN A 1 129 ? 19.192 -2.251 -29.006 1.00 78.12 129 GLN A N 1
ATOM 1054 C CA . GLN A 1 129 ? 18.193 -3.322 -29.043 1.00 78.12 129 GLN A CA 1
ATOM 1055 C C . GLN A 1 129 ? 18.245 -4.200 -27.785 1.00 78.12 129 GLN A C 1
ATOM 1057 O O . GLN A 1 129 ? 17.201 -4.512 -27.218 1.00 78.12 129 GLN A O 1
ATOM 1062 N N . GLN A 1 130 ? 19.445 -4.538 -27.303 1.00 74.88 130 GLN A N 1
ATOM 1063 C CA . GLN A 1 130 ? 19.623 -5.327 -26.080 1.00 74.88 130 GLN A CA 1
ATOM 1064 C C . GLN A 1 130 ? 19.165 -4.574 -24.820 1.00 74.88 130 GLN A C 1
ATOM 1066 O O . GLN A 1 130 ? 18.498 -5.153 -23.966 1.00 74.88 130 GLN A O 1
ATOM 1071 N N . VAL A 1 131 ? 19.481 -3.280 -24.710 1.00 70.38 131 VAL A N 1
ATOM 1072 C CA . VAL A 1 131 ? 19.119 -2.453 -23.543 1.00 70.38 131 VAL A CA 1
ATOM 1073 C C . VAL A 1 131 ? 17.649 -2.020 -23.563 1.00 70.38 131 VAL A C 1
ATOM 1075 O O . VAL A 1 131 ? 17.028 -1.881 -22.510 1.00 70.38 131 VAL A O 1
ATOM 1078 N N . ALA A 1 132 ? 17.061 -1.796 -24.741 1.00 64.12 132 ALA A N 1
ATOM 1079 C CA . ALA A 1 132 ? 15.651 -1.425 -24.849 1.00 64.12 132 ALA A CA 1
ATOM 1080 C C . ALA A 1 132 ? 14.724 -2.575 -24.423 1.00 64.12 132 ALA A C 1
ATOM 1082 O O . ALA A 1 132 ? 13.761 -2.332 -23.695 1.00 64.12 132 ALA A O 1
ATOM 1083 N N . GLY A 1 133 ? 15.052 -3.815 -24.811 1.00 63.25 133 GLY A N 1
ATOM 1084 C CA . GLY A 1 133 ? 14.284 -5.000 -24.417 1.00 63.25 133 GLY A CA 1
ATOM 1085 C C . GLY A 1 133 ? 14.245 -5.204 -22.900 1.00 63.25 133 GLY A C 1
ATOM 1086 O O . GLY A 1 133 ? 13.170 -5.376 -22.330 1.00 63.25 133 GLY A O 1
ATOM 1087 N N . SER A 1 134 ? 15.391 -5.085 -22.221 1.00 70.50 134 SER A N 1
ATOM 1088 C CA . SER A 1 134 ? 15.461 -5.279 -20.766 1.00 70.50 134 SER A CA 1
ATOM 1089 C C . SER A 1 134 ? 14.742 -4.180 -19.979 1.00 70.50 134 SER A C 1
ATOM 1091 O O . SER A 1 134 ? 14.066 -4.460 -18.989 1.00 70.50 134 SER A O 1
ATOM 1093 N N . ARG A 1 135 ? 14.819 -2.925 -20.438 1.00 72.38 135 ARG A N 1
ATOM 1094 C CA . ARG A 1 135 ? 14.187 -1.793 -19.748 1.00 72.38 135 ARG A CA 1
ATOM 1095 C C . ARG A 1 135 ? 12.660 -1.840 -19.809 1.00 72.38 135 ARG A C 1
ATOM 1097 O O . ARG A 1 135 ? 12.007 -1.513 -18.818 1.00 72.38 135 ARG A O 1
ATOM 1104 N N . GLU A 1 136 ? 12.075 -2.221 -20.944 1.00 74.50 136 GLU A N 1
ATOM 1105 C CA . GLU A 1 136 ? 10.615 -2.353 -21.054 1.00 74.50 136 GLU A CA 1
ATOM 1106 C C . GLU A 1 136 ? 10.073 -3.494 -20.191 1.00 74.50 136 GLU A C 1
ATOM 1108 O O . GLU A 1 136 ? 9.048 -3.330 -19.523 1.00 74.50 136 GLU A O 1
ATOM 1113 N N . GLU A 1 137 ? 10.767 -4.630 -20.160 1.00 78.00 137 GLU A N 1
ATOM 1114 C CA . GLU A 1 137 ? 10.387 -5.773 -19.330 1.00 78.00 137 GLU A CA 1
ATOM 1115 C C . GLU A 1 137 ? 10.470 -5.448 -17.834 1.00 78.00 137 GLU A C 1
ATOM 1117 O O . GLU A 1 137 ? 9.535 -5.744 -17.085 1.00 78.00 137 GLU A O 1
ATOM 1122 N N . GLU A 1 138 ? 11.528 -4.763 -17.394 1.00 79.25 138 GLU A N 1
ATOM 1123 C CA . GLU A 1 138 ? 11.657 -4.294 -16.011 1.00 79.25 138 GLU A CA 1
ATOM 1124 C C . GLU A 1 138 ? 10.559 -3.295 -15.631 1.00 79.25 138 GLU A C 1
ATOM 1126 O O . GLU A 1 138 ? 9.958 -3.407 -14.556 1.00 79.25 138 GLU A O 1
ATOM 1131 N N . MET A 1 139 ? 10.246 -2.345 -16.518 1.00 78.88 139 MET A N 1
ATOM 1132 C CA . MET A 1 139 ? 9.169 -1.377 -16.300 1.00 78.88 139 MET A CA 1
ATOM 1133 C C . MET A 1 139 ? 7.803 -2.065 -16.204 1.00 78.88 139 MET A C 1
ATOM 1135 O O . MET A 1 139 ? 7.035 -1.754 -15.290 1.00 78.88 139 MET A O 1
ATOM 1139 N N . ARG A 1 140 ? 7.509 -3.041 -17.076 1.00 80.88 140 ARG A N 1
ATOM 1140 C CA . ARG A 1 140 ? 6.275 -3.845 -16.996 1.00 80.88 140 ARG A CA 1
ATOM 1141 C C . ARG A 1 140 ? 6.209 -4.651 -15.703 1.00 80.88 140 ARG A C 1
ATOM 1143 O O . ARG A 1 140 ? 5.170 -4.657 -15.045 1.00 80.88 140 ARG A O 1
ATOM 1150 N N . ARG A 1 141 ? 7.313 -5.283 -15.292 1.00 80.62 141 ARG A N 1
ATOM 1151 C CA . ARG A 1 141 ? 7.379 -6.051 -14.040 1.00 80.62 141 ARG A CA 1
ATOM 1152 C C . ARG A 1 141 ? 7.131 -5.163 -12.822 1.00 80.62 141 ARG A C 1
ATOM 1154 O O . ARG A 1 141 ? 6.364 -5.541 -11.938 1.00 80.62 141 ARG A O 1
ATOM 1161 N N . ARG A 1 142 ? 7.733 -3.971 -12.790 1.00 80.50 142 ARG A N 1
ATOM 1162 C CA . ARG A 1 142 ? 7.531 -2.988 -11.719 1.00 80.50 142 ARG A CA 1
ATOM 1163 C C . ARG A 1 142 ? 6.095 -2.465 -11.691 1.00 80.50 142 ARG A C 1
ATOM 1165 O O . ARG A 1 142 ? 5.515 -2.373 -10.613 1.00 80.50 142 ARG A O 1
ATOM 1172 N N . ALA A 1 143 ? 5.508 -2.167 -12.849 1.00 76.62 143 ALA A N 1
ATOM 1173 C CA . ALA A 1 143 ? 4.113 -1.738 -12.949 1.00 76.62 143 ALA A CA 1
ATOM 1174 C C . ALA A 1 143 ? 3.146 -2.819 -12.438 1.00 76.62 143 ALA A C 1
ATOM 1176 O O . ALA A 1 143 ? 2.243 -2.516 -11.665 1.00 76.62 143 ALA A O 1
ATOM 1177 N N . TYR A 1 144 ? 3.382 -4.085 -12.790 1.00 75.19 144 TYR A N 1
ATOM 1178 C CA . TYR A 1 144 ? 2.580 -5.209 -12.303 1.00 75.19 144 TYR A CA 1
ATOM 1179 C C . TYR A 1 144 ? 2.693 -5.403 -10.781 1.00 75.19 144 TYR A C 1
ATOM 1181 O O . TYR A 1 144 ? 1.690 -5.612 -10.102 1.00 75.19 144 TYR A O 1
ATOM 1189 N N . GLN A 1 145 ? 3.899 -5.272 -10.218 1.00 76.06 145 GLN A N 1
ATOM 1190 C CA . GLN A 1 145 ? 4.103 -5.316 -8.765 1.00 76.06 145 GLN A CA 1
ATOM 1191 C C . GLN A 1 145 ? 3.395 -4.169 -8.041 1.00 76.06 145 GLN A C 1
ATOM 1193 O O . GLN A 1 145 ? 2.831 -4.379 -6.969 1.00 76.06 145 GLN A O 1
ATOM 1198 N N . LEU A 1 146 ? 3.424 -2.960 -8.607 1.00 76.31 146 LEU A N 1
ATOM 1199 C CA . LEU A 1 146 ? 2.684 -1.827 -8.060 1.00 76.31 146 LEU A CA 1
ATOM 1200 C C . LEU A 1 146 ? 1.180 -2.091 -8.108 1.00 76.31 146 LEU A C 1
ATOM 1202 O O . LEU A 1 146 ? 0.537 -1.938 -7.082 1.00 76.31 146 LEU A O 1
ATOM 1206 N N . TRP A 1 147 ? 0.645 -2.574 -9.231 1.00 73.69 147 TRP A N 1
ATOM 1207 C CA . TRP A 1 147 ? -0.779 -2.898 -9.371 1.00 73.69 147 TRP A CA 1
ATOM 1208 C C . TRP A 1 147 ? -1.259 -3.944 -8.354 1.00 73.69 147 TRP A C 1
ATOM 1210 O O . TRP A 1 147 ? -2.283 -3.742 -7.705 1.00 73.69 147 TRP A O 1
ATOM 1220 N N . LEU A 1 148 ? -0.494 -5.022 -8.146 1.00 72.19 148 LEU A N 1
ATOM 1221 C CA . LEU A 1 148 ? -0.804 -6.023 -7.117 1.00 72.19 148 LEU A CA 1
ATOM 1222 C C . LEU A 1 148 ? -0.806 -5.418 -5.710 1.00 72.19 148 LEU A C 1
ATOM 1224 O O . LEU A 1 148 ? -1.712 -5.680 -4.920 1.00 72.19 148 LEU A O 1
ATOM 1228 N N . ASN A 1 149 ? 0.206 -4.609 -5.393 1.00 70.88 149 ASN A N 1
ATOM 1229 C CA . ASN A 1 149 ? 0.320 -3.984 -4.080 1.00 70.88 149 ASN A CA 1
ATOM 1230 C C . ASN A 1 149 ? -0.767 -2.933 -3.838 1.00 70.88 149 ASN A C 1
ATOM 1232 O O . ASN A 1 149 ? -1.237 -2.814 -2.710 1.00 70.88 149 ASN A O 1
ATOM 1236 N N . ASP A 1 150 ? -1.167 -2.191 -4.867 1.00 69.44 150 ASP A N 1
ATOM 1237 C CA . ASP A 1 150 ? -2.202 -1.162 -4.779 1.00 69.44 150 ASP A CA 1
ATOM 1238 C C . ASP A 1 150 ? -3.591 -1.798 -4.637 1.00 69.44 150 ASP A C 1
ATOM 1240 O O . ASP A 1 150 ? -4.354 -1.423 -3.751 1.00 69.44 150 ASP A O 1
ATOM 1244 N N . GLY A 1 151 ? -3.872 -2.860 -5.403 1.00 63.34 151 GLY A N 1
ATOM 1245 C CA . GLY A 1 151 ? -5.108 -3.638 -5.272 1.00 63.34 151 GLY A CA 1
ATOM 1246 C C . GLY A 1 151 ? -5.258 -4.305 -3.899 1.00 63.34 151 GLY A C 1
ATOM 1247 O O . GLY A 1 151 ? -6.338 -4.270 -3.310 1.00 63.34 151 GLY A O 1
ATOM 1248 N N . LEU A 1 152 ? -4.170 -4.858 -3.347 1.00 62.44 152 LEU A N 1
ATOM 1249 C CA . LEU A 1 152 ? -4.167 -5.446 -2.001 1.00 62.44 152 LEU A CA 1
ATOM 1250 C C . LEU A 1 152 ? -4.269 -4.386 -0.897 1.00 62.44 152 LEU A C 1
ATOM 1252 O O . LEU A 1 152 ? -4.978 -4.603 0.082 1.00 62.44 152 LEU A O 1
ATOM 1256 N N . ARG A 1 153 ? -3.586 -3.240 -1.029 1.00 63.59 153 ARG A N 1
ATOM 1257 C CA . ARG A 1 153 ? -3.640 -2.163 -0.026 1.00 63.59 153 ARG A CA 1
ATOM 1258 C C . ARG A 1 153 ? -4.968 -1.421 -0.023 1.00 63.59 153 ARG A C 1
ATOM 1260 O O . ARG A 1 153 ? -5.421 -1.079 1.062 1.00 63.59 153 ARG A O 1
ATOM 1267 N N . GLY A 1 154 ? -5.573 -1.193 -1.187 1.00 70.06 154 GLY A N 1
ATOM 1268 C CA . GLY A 1 154 ? -6.870 -0.532 -1.303 1.00 70.06 154 GLY A CA 1
ATOM 1269 C C . GLY A 1 154 ? -7.963 -1.354 -0.633 1.00 70.06 154 GLY A C 1
ATOM 1270 O O . GLY A 1 154 ? -8.496 -0.947 0.391 1.00 70.06 154 GLY A O 1
ATOM 1271 N N . ALA A 1 155 ? -8.222 -2.567 -1.128 1.00 70.75 155 ALA A N 1
ATOM 1272 C CA . ALA A 1 155 ? -9.340 -3.373 -0.640 1.00 70.75 155 ALA A CA 1
ATOM 1273 C C . ALA A 1 155 ? -9.179 -3.819 0.828 1.00 70.75 155 ALA A C 1
ATOM 1275 O O . ALA A 1 155 ? -10.098 -3.660 1.630 1.00 70.75 155 ALA A O 1
ATOM 1276 N N . ILE A 1 156 ? -8.006 -4.346 1.209 1.00 74.19 156 ILE A N 1
ATOM 1277 C CA . ILE A 1 156 ? -7.774 -4.821 2.587 1.00 74.19 156 ILE A CA 1
ATOM 1278 C C . ILE A 1 156 ? -7.619 -3.636 3.546 1.00 74.19 156 ILE A C 1
ATOM 1280 O O . ILE A 1 156 ? -8.083 -3.697 4.684 1.00 74.19 156 ILE A O 1
ATOM 1284 N N . GLY A 1 157 ? -6.978 -2.550 3.103 1.00 73.88 157 GLY A N 1
ATOM 1285 C CA . GLY A 1 157 ? -6.803 -1.346 3.911 1.00 73.88 157 GLY A CA 1
ATOM 1286 C C . GLY A 1 157 ? -8.127 -0.648 4.200 1.00 73.88 157 GLY A C 1
ATOM 1287 O O . GLY A 1 157 ? -8.400 -0.342 5.358 1.00 73.88 157 GLY A O 1
ATOM 1288 N N . GLU A 1 158 ? -8.974 -0.455 3.187 1.00 82.00 158 GLU A N 1
ATOM 1289 C CA . GLU A 1 158 ? -10.306 0.136 3.348 1.00 82.00 158 GLU A CA 1
ATOM 1290 C C . GLU A 1 158 ? -11.172 -0.701 4.291 1.00 82.00 158 GLU A C 1
ATOM 1292 O O . GLU A 1 158 ? -11.721 -0.163 5.256 1.00 82.00 158 GLU A O 1
ATOM 1297 N N . GLN A 1 159 ? -11.211 -2.022 4.098 1.00 82.00 159 GLN A N 1
ATOM 1298 C CA . GLN A 1 159 ? -11.957 -2.913 4.984 1.00 82.00 159 GLN A CA 1
ATOM 1299 C C . GLN A 1 159 ? -11.445 -2.842 6.431 1.00 82.00 159 GLN A C 1
ATOM 1301 O O . GLN A 1 159 ? -12.233 -2.634 7.349 1.00 82.00 159 GLN A O 1
ATOM 1306 N N . ALA A 1 160 ? -10.127 -2.892 6.648 1.00 82.19 160 ALA A N 1
ATOM 1307 C CA . ALA A 1 160 ? -9.549 -2.774 7.987 1.00 82.19 160 ALA A CA 1
ATOM 1308 C C . ALA A 1 160 ? -9.855 -1.418 8.653 1.00 82.19 160 ALA A C 1
ATOM 1310 O O . ALA A 1 160 ? -10.072 -1.351 9.867 1.00 82.19 160 ALA A O 1
ATOM 1311 N N . THR A 1 161 ? -9.884 -0.323 7.883 1.00 85.62 161 THR A N 1
ATOM 1312 C CA . THR A 1 161 ? -10.280 0.992 8.414 1.00 85.62 161 THR A CA 1
ATOM 1313 C C . THR A 1 161 ? -11.758 1.041 8.785 1.00 85.62 161 THR A C 1
ATOM 1315 O O . THR A 1 161 ? -12.097 1.565 9.849 1.00 85.62 161 THR A O 1
ATOM 1318 N N . GLN A 1 162 ? -12.625 0.442 7.968 1.00 89.38 162 GLN A N 1
ATOM 1319 C CA . GLN A 1 162 ? -14.058 0.369 8.229 1.00 89.38 162 GLN A CA 1
ATOM 1320 C C . GLN A 1 162 ? -14.358 -0.485 9.467 1.00 89.38 162 GLN A C 1
ATOM 1322 O O . GLN A 1 162 ? -15.138 -0.071 10.331 1.00 89.38 162 GLN A O 1
ATOM 1327 N N . ASP A 1 163 ? -13.694 -1.633 9.605 1.00 88.56 163 ASP A N 1
ATOM 1328 C CA . ASP A 1 163 ? -13.824 -2.512 10.768 1.00 88.56 163 ASP A CA 1
ATOM 1329 C C . ASP A 1 163 ? -13.371 -1.799 12.045 1.00 88.56 163 ASP A C 1
ATOM 1331 O O . ASP A 1 163 ? -14.054 -1.850 13.070 1.00 88.56 163 ASP A O 1
ATOM 1335 N N . ARG A 1 164 ? -12.265 -1.044 11.983 1.00 91.25 164 ARG A N 1
ATOM 1336 C CA . ARG A 1 164 ? -11.790 -0.224 13.106 1.00 91.25 164 ARG A CA 1
ATOM 1337 C C . ARG A 1 164 ? -12.819 0.824 13.536 1.00 91.25 164 ARG A C 1
ATOM 1339 O O . ARG A 1 164 ? -13.096 0.924 14.730 1.00 91.25 164 ARG A O 1
ATOM 1346 N N . LEU A 1 165 ? -13.378 1.591 12.598 1.00 94.12 165 LEU A N 1
ATOM 1347 C CA . LEU A 1 165 ? -14.401 2.603 12.900 1.00 94.12 165 LEU A CA 1
ATOM 1348 C C . LEU A 1 165 ? -15.667 1.961 13.485 1.00 94.12 165 LEU A C 1
ATOM 1350 O O . LEU A 1 165 ? -16.248 2.458 14.453 1.00 94.12 165 LEU A O 1
ATOM 1354 N N . THR A 1 166 ? -16.072 0.814 12.945 1.00 92.88 166 THR A N 1
ATOM 1355 C CA . THR A 1 166 ? -17.246 0.078 13.427 1.00 92.88 166 THR A CA 1
ATOM 1356 C C . THR A 1 166 ? -17.017 -0.481 14.838 1.00 92.88 166 THR A C 1
ATOM 1358 O O . THR A 1 166 ? -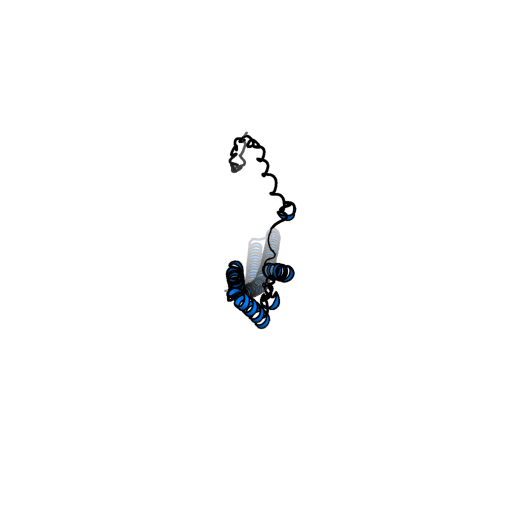17.905 -0.412 15.684 1.00 92.88 166 THR A O 1
ATOM 1361 N N . LEU A 1 167 ? -15.811 -0.964 15.151 1.00 94.19 167 LEU A N 1
ATOM 1362 C CA . LEU A 1 167 ? -15.456 -1.379 16.514 1.00 94.19 167 LEU A CA 1
ATOM 1363 C C . LEU A 1 167 ? -15.428 -0.209 17.495 1.00 94.19 167 LEU A C 1
ATOM 1365 O O . LEU A 1 167 ? -15.852 -0.353 18.642 1.00 94.19 167 LEU A O 1
ATOM 1369 N N . GLU A 1 168 ? -14.923 0.943 17.062 1.00 95.62 168 GLU A N 1
ATOM 1370 C CA . GLU A 1 168 ? -14.871 2.138 17.897 1.00 95.62 168 GLU A CA 1
ATOM 1371 C C . GLU A 1 168 ? -16.278 2.631 18.248 1.00 95.62 168 GLU A C 1
ATOM 1373 O O . GLU A 1 168 ? -16.569 2.878 19.418 1.00 95.62 168 GLU A O 1
ATOM 1378 N N . THR A 1 169 ? -17.179 2.678 17.268 1.00 95.69 169 THR A N 1
ATOM 1379 C CA . THR A 1 169 ? -18.588 3.042 17.491 1.00 95.69 169 THR A CA 1
ATOM 1380 C C . THR A 1 169 ? -19.323 2.036 18.382 1.00 95.69 169 THR A C 1
ATOM 1382 O O . THR A 1 169 ? -20.014 2.447 19.315 1.00 95.69 169 THR A O 1
ATOM 1385 N N . ALA A 1 170 ? -19.125 0.728 18.180 1.00 94.88 170 ALA A N 1
ATOM 1386 C CA . ALA A 1 170 ? -19.691 -0.309 19.051 1.00 94.88 170 ALA A CA 1
ATOM 1387 C C . ALA A 1 170 ? -19.200 -0.171 20.504 1.00 94.88 170 ALA A C 1
ATOM 1389 O O . ALA A 1 170 ? -19.978 -0.273 21.455 1.00 94.88 170 ALA A O 1
ATOM 1390 N N . ARG A 1 171 ? -17.909 0.133 20.692 1.00 96.25 171 ARG A N 1
ATOM 1391 C CA . ARG A 1 171 ? -17.336 0.397 22.017 1.00 96.25 171 ARG A CA 1
ATOM 1392 C C . ARG A 1 171 ? -17.931 1.651 22.658 1.00 96.25 171 ARG A C 1
ATOM 1394 O O . ARG A 1 171 ? -18.287 1.608 23.831 1.00 96.25 171 ARG A O 1
ATOM 1401 N N . GLN A 1 172 ? -18.055 2.745 21.908 1.00 97.38 172 GLN A N 1
ATOM 1402 C CA . GLN A 1 172 ? -18.663 3.984 22.405 1.00 97.38 172 GLN A CA 1
ATOM 1403 C C . GLN A 1 172 ? -20.112 3.758 22.849 1.00 97.38 172 GLN A C 1
ATOM 1405 O O . GLN A 1 172 ? -20.503 4.228 23.915 1.00 97.38 172 GLN A O 1
ATOM 1410 N N . LYS A 1 173 ? -20.888 2.985 22.080 1.00 96.88 173 LYS A N 1
ATOM 1411 C CA . LYS A 1 173 ? -22.257 2.595 22.436 1.00 96.88 173 LYS A CA 1
ATOM 1412 C C . LYS A 1 173 ? -22.298 1.792 23.739 1.00 96.88 173 LYS A C 1
ATOM 1414 O O . LYS A 1 173 ? -23.030 2.163 24.649 1.00 96.88 173 LYS A O 1
ATOM 1419 N N . ARG A 1 174 ? -21.451 0.762 23.872 1.00 97.25 174 ARG A N 1
ATOM 1420 C CA . ARG A 1 174 ? -21.313 -0.013 25.119 1.00 97.25 174 ARG A CA 1
ATOM 1421 C C . ARG A 1 174 ? -21.005 0.890 26.313 1.00 97.25 174 ARG A C 1
ATOM 1423 O O . ARG A 1 174 ? -21.620 0.752 27.366 1.00 97.25 174 ARG A O 1
ATOM 1430 N N . ASP A 1 175 ? -20.046 1.800 26.163 1.00 97.62 175 ASP A N 1
ATOM 1431 C CA . ASP A 1 175 ? -19.622 2.688 27.247 1.00 97.62 175 ASP A CA 1
ATOM 1432 C C . ASP A 1 175 ? -20.744 3.669 27.637 1.00 97.62 175 ASP A C 1
ATOM 1434 O O . ASP A 1 175 ? -20.972 3.902 28.828 1.00 97.62 175 ASP A O 1
ATOM 1438 N N . ALA A 1 176 ? -21.505 4.176 26.663 1.00 97.94 176 ALA A N 1
ATOM 1439 C CA . ALA A 1 176 ? -22.690 4.996 26.911 1.00 97.94 176 ALA A CA 1
ATOM 1440 C C . ALA A 1 176 ? -23.783 4.214 27.662 1.00 97.94 176 ALA A C 1
ATOM 1442 O O . ALA A 1 176 ? -24.290 4.696 28.678 1.00 97.94 176 ALA A O 1
ATOM 1443 N N . ASP A 1 177 ? -24.085 2.988 27.228 1.00 97.06 177 ASP A N 1
ATOM 1444 C CA . ASP A 1 177 ? -25.091 2.123 27.855 1.00 97.06 177 ASP A CA 1
ATOM 1445 C C . ASP A 1 177 ? -24.698 1.741 29.292 1.00 97.06 177 ASP A C 1
ATOM 1447 O O . ASP A 1 177 ? -25.529 1.789 30.203 1.00 97.06 177 ASP A O 1
ATOM 1451 N N . LEU A 1 178 ? -23.419 1.425 29.536 1.00 97.06 178 LEU A N 1
ATOM 1452 C CA . LEU A 1 178 ? -22.898 1.150 30.881 1.00 97.06 178 LEU A CA 1
ATOM 1453 C C . LEU A 1 178 ? -22.987 2.376 31.791 1.00 97.06 178 LEU A C 1
ATOM 1455 O O . LEU A 1 178 ? -23.338 2.249 32.969 1.00 97.06 178 LEU A O 1
ATOM 1459 N N . THR A 1 179 ? -22.689 3.559 31.257 1.00 97.75 179 THR A N 1
ATOM 1460 C CA . THR A 1 179 ? -22.786 4.814 32.010 1.00 97.75 179 THR A CA 1
ATOM 1461 C C . THR A 1 179 ? -24.239 5.090 32.391 1.00 97.75 179 THR A C 1
ATOM 1463 O O . THR A 1 179 ? -24.530 5.308 33.566 1.00 97.75 179 THR A O 1
ATOM 1466 N N . ALA A 1 180 ? -25.168 4.971 31.438 1.00 97.12 180 ALA A N 1
ATOM 1467 C CA . ALA A 1 180 ? -26.599 5.143 31.676 1.00 97.12 180 ALA A CA 1
ATOM 1468 C C . ALA A 1 180 ? -27.149 4.121 32.688 1.00 97.12 180 ALA A C 1
ATOM 1470 O O . ALA A 1 180 ? -27.875 4.492 33.613 1.00 97.12 180 ALA A O 1
ATOM 1471 N N . ALA A 1 181 ? -26.763 2.846 32.568 1.00 95.75 181 ALA A N 1
ATOM 1472 C CA . ALA A 1 181 ? -27.156 1.797 33.507 1.00 95.75 181 ALA A CA 1
ATOM 1473 C C . ALA A 1 181 ? -26.627 2.059 34.926 1.00 95.75 181 ALA A C 1
ATOM 1475 O O . ALA A 1 181 ? -27.347 1.841 35.901 1.00 95.75 181 ALA A O 1
ATOM 1476 N N . THR A 1 182 ? -25.396 2.564 35.047 1.00 96.88 182 THR A N 1
ATOM 1477 C CA . THR A 1 182 ? -24.791 2.927 36.337 1.00 96.88 182 THR A CA 1
ATOM 1478 C C . THR A 1 182 ? -25.519 4.113 36.965 1.00 96.88 182 THR A C 1
ATOM 1480 O O . THR A 1 182 ? -25.913 4.040 38.127 1.00 96.88 182 THR A O 1
ATOM 1483 N N . SER A 1 183 ? -25.796 5.168 36.192 1.00 97.00 183 SER A N 1
ATOM 1484 C CA . SER A 1 183 ? -26.572 6.315 36.675 1.00 97.00 183 SER A CA 1
ATOM 1485 C C . SER A 1 183 ? -27.983 5.914 37.121 1.00 97.00 183 SER A C 1
ATOM 1487 O O . SER A 1 183 ? -28.437 6.353 38.177 1.00 97.00 183 SER A O 1
ATOM 1489 N N . ALA A 1 184 ? -28.662 5.039 36.371 1.00 95.44 184 ALA A N 1
ATOM 1490 C CA . ALA A 1 184 ? -29.986 4.534 36.737 1.00 95.44 184 ALA A CA 1
ATOM 1491 C C . ALA A 1 184 ? -29.955 3.697 38.028 1.00 95.44 184 ALA A C 1
ATOM 1493 O O . ALA A 1 184 ? -30.842 3.834 38.876 1.00 95.44 184 ALA A O 1
ATOM 1494 N N . ARG A 1 185 ? -28.921 2.862 38.207 1.00 96.94 185 ARG A N 1
ATOM 1495 C CA . ARG A 1 185 ? -28.688 2.120 39.453 1.00 96.94 185 ARG A CA 1
ATOM 1496 C C . ARG A 1 185 ? -28.521 3.079 40.630 1.00 96.94 185 ARG A C 1
ATOM 1498 O O . ARG A 1 185 ? -29.204 2.911 41.633 1.00 96.94 185 ARG A O 1
ATOM 1505 N N . ASP A 1 186 ? -27.659 4.084 40.513 1.00 96.56 186 ASP A N 1
ATOM 1506 C CA . ASP A 1 186 ? -27.344 5.005 41.614 1.00 96.56 186 ASP A CA 1
ATOM 1507 C C . ASP A 1 186 ? -28.559 5.840 42.045 1.00 96.56 186 ASP A C 1
ATOM 1509 O O . ASP A 1 186 ? -28.823 6.006 43.240 1.00 96.56 186 ASP A O 1
ATOM 1513 N N . GLN A 1 187 ? -29.365 6.291 41.080 1.00 95.81 187 GLN A N 1
ATOM 1514 C CA . GLN A 1 187 ? -30.648 6.953 41.343 1.00 95.81 187 GLN A CA 1
ATOM 1515 C C . GLN A 1 187 ? -31.640 6.019 42.057 1.00 95.81 187 GLN A C 1
ATOM 1517 O O . GLN A 1 187 ? -32.302 6.413 43.023 1.00 95.81 187 GLN A O 1
ATOM 1522 N N . SER A 1 188 ? -31.712 4.760 41.623 1.00 94.88 188 SER A N 1
ATOM 1523 C CA . SER A 1 188 ? -32.595 3.753 42.223 1.00 94.88 188 SER A CA 1
ATOM 1524 C C . SER A 1 188 ? -32.148 3.374 43.641 1.00 94.88 188 SER A C 1
ATOM 1526 O O . SER A 1 188 ? -32.974 3.264 44.541 1.00 94.88 188 SER A O 1
ATOM 1528 N N . ILE A 1 189 ? -30.840 3.235 43.888 1.00 94.75 189 ILE A N 1
ATOM 1529 C CA . ILE A 1 189 ? -30.291 2.930 45.221 1.00 94.75 189 ILE A CA 1
ATOM 1530 C C . ILE A 1 189 ? -30.574 4.069 46.203 1.00 94.75 189 ILE A C 1
ATOM 1532 O O . ILE A 1 189 ? -30.915 3.811 47.357 1.00 94.75 189 ILE A O 1
ATOM 1536 N N . THR A 1 190 ? -30.467 5.319 45.748 1.00 94.62 190 THR A N 1
ATOM 1537 C CA . THR A 1 190 ? -30.711 6.504 46.583 1.00 94.62 190 THR A CA 1
ATOM 1538 C C . THR A 1 190 ? -32.182 6.610 47.006 1.00 94.62 190 THR A C 1
ATOM 1540 O O . THR A 1 190 ? -32.478 7.069 48.105 1.00 94.62 190 THR A O 1
ATOM 1543 N N . SER A 1 191 ? -33.109 6.151 46.160 1.00 93.12 191 SER A N 1
ATOM 1544 C CA . SER A 1 191 ? -34.552 6.119 46.450 1.00 93.12 191 SER A CA 1
ATOM 1545 C C . SER A 1 191 ? -35.015 4.844 47.177 1.00 93.12 191 SER A C 1
ATOM 1547 O O . SER A 1 191 ? -36.164 4.772 47.622 1.00 93.12 191 SER A O 1
ATOM 1549 N N . ALA A 1 192 ? -34.139 3.849 47.346 1.00 93.12 192 ALA A N 1
ATOM 1550 C CA . ALA A 1 192 ? -34.464 2.585 47.998 1.00 93.12 192 ALA A CA 1
ATOM 1551 C C . ALA A 1 192 ? -34.532 2.718 49.530 1.00 93.12 192 ALA A C 1
ATOM 1553 O O . ALA A 1 192 ? -33.580 3.165 50.179 1.00 93.12 192 ALA A O 1
ATOM 1554 N N . ARG A 1 193 ? -35.654 2.261 50.103 1.00 90.12 193 ARG A N 1
ATOM 1555 C CA . ARG A 1 193 ? -35.956 2.361 51.541 1.00 90.12 193 ARG A CA 1
ATOM 1556 C C . ARG A 1 193 ? -35.149 1.378 52.392 1.00 90.12 193 ARG A C 1
ATOM 1558 O O . ARG A 1 193 ? -34.559 1.794 53.382 1.00 90.12 193 ARG A O 1
ATOM 1565 N N . ASP A 1 194 ? -35.045 0.127 51.940 1.00 95.12 194 ASP A N 1
ATOM 1566 C CA . ASP A 1 194 ? -34.503 -0.982 52.736 1.00 95.12 194 ASP A CA 1
ATOM 1567 C C . ASP A 1 194 ? -33.394 -1.754 52.003 1.00 95.12 194 ASP A C 1
ATOM 1569 O O . ASP A 1 194 ? -33.206 -1.629 50.786 1.00 95.12 194 ASP A O 1
ATOM 1573 N N . ALA A 1 195 ? -32.653 -2.580 52.749 1.00 92.81 195 ALA A N 1
ATOM 1574 C CA . ALA A 1 195 ? -31.537 -3.371 52.226 1.00 92.81 195 ALA A CA 1
ATOM 1575 C C . ALA A 1 195 ? -31.967 -4.360 51.127 1.00 92.81 195 ALA A C 1
ATOM 1577 O O . ALA A 1 195 ? -31.271 -4.492 50.118 1.00 92.81 195 ALA A O 1
ATOM 1578 N N . ASP A 1 196 ? -33.140 -4.981 51.269 1.00 95.31 196 ASP A N 1
ATOM 1579 C CA . ASP A 1 196 ? -33.665 -5.938 50.289 1.00 95.31 196 ASP A CA 1
ATOM 1580 C C . ASP A 1 196 ? -33.954 -5.273 48.937 1.00 95.31 196 ASP A C 1
ATOM 1582 O O . ASP A 1 196 ? -33.600 -5.809 47.885 1.00 95.31 196 ASP A O 1
ATOM 1586 N N . ALA A 1 197 ? -34.513 -4.057 48.950 1.00 93.12 197 ALA A N 1
ATOM 1587 C CA . ALA A 1 197 ? -34.761 -3.282 47.736 1.00 93.12 197 ALA A CA 1
ATOM 1588 C C . ALA A 1 197 ? -33.450 -2.928 47.014 1.00 93.12 197 ALA A C 1
ATOM 1590 O O . ALA A 1 197 ? -33.356 -3.057 45.792 1.00 93.12 197 ALA A O 1
ATOM 1591 N N . ARG A 1 198 ? -32.401 -2.557 47.762 1.00 93.62 198 ARG A N 1
ATOM 1592 C CA . ARG A 1 198 ? -31.062 -2.304 47.197 1.00 93.62 198 ARG A CA 1
ATOM 1593 C C . ARG A 1 198 ? -30.454 -3.566 46.583 1.00 93.62 198 ARG A C 1
ATOM 1595 O O . ARG A 1 198 ? -29.852 -3.488 45.515 1.00 93.62 198 ARG A O 1
ATOM 1602 N N . ALA A 1 199 ? -30.645 -4.726 47.214 1.00 95.31 199 ALA A N 1
ATOM 1603 C CA . ALA A 1 199 ? -30.153 -6.005 46.706 1.00 95.31 199 ALA A CA 1
ATOM 1604 C C . ALA A 1 199 ? -30.849 -6.445 45.403 1.00 95.31 199 ALA A C 1
ATOM 1606 O O . ALA A 1 199 ? -30.222 -7.098 44.567 1.00 95.31 199 ALA A O 1
ATOM 1607 N N . VAL A 1 200 ? -32.128 -6.104 45.211 1.00 95.94 200 VAL A N 1
ATOM 1608 C CA . VAL A 1 200 ? -32.837 -6.327 43.937 1.00 95.94 200 VAL A CA 1
ATOM 1609 C C . VAL A 1 200 ? -32.286 -5.406 42.846 1.00 95.94 200 VAL A C 1
ATOM 1611 O O . VAL A 1 200 ? -31.882 -5.892 41.794 1.00 95.94 200 VAL A O 1
ATOM 1614 N N . ILE A 1 201 ? -32.154 -4.105 43.129 1.00 95.75 201 ILE A N 1
ATOM 1615 C CA . ILE A 1 201 ? -31.607 -3.118 42.179 1.00 95.75 201 ILE A CA 1
ATOM 1616 C C . ILE A 1 201 ? -30.191 -3.501 41.722 1.00 95.75 201 ILE A C 1
ATOM 1618 O O . ILE A 1 201 ? -29.854 -3.366 40.544 1.00 95.75 201 ILE A O 1
ATOM 1622 N N . GLN A 1 202 ? -29.359 -4.003 42.638 1.00 96.38 202 GLN A N 1
ATOM 1623 C CA . GLN A 1 202 ? -28.010 -4.458 42.314 1.00 96.38 202 GLN A CA 1
ATOM 1624 C C . GLN A 1 202 ? -28.019 -5.673 41.372 1.00 96.38 202 GLN A C 1
ATOM 1626 O O . GLN A 1 202 ? -27.266 -5.689 40.398 1.00 96.38 202 GLN A O 1
ATOM 1631 N N . ARG A 1 203 ? -28.896 -6.658 41.612 1.00 96.56 203 ARG A N 1
ATOM 1632 C CA . ARG A 1 203 ? -29.057 -7.823 40.725 1.00 96.56 203 ARG A CA 1
ATOM 1633 C C . ARG A 1 203 ? -29.538 -7.421 39.331 1.00 96.56 203 ARG A C 1
ATOM 1635 O O . ARG A 1 203 ? -29.004 -7.912 38.338 1.00 96.56 203 ARG A O 1
ATOM 1642 N N . ASP A 1 204 ? -30.486 -6.491 39.245 1.00 96.12 204 ASP A N 1
ATOM 1643 C CA . ASP A 1 204 ? -30.982 -5.978 37.963 1.00 96.12 204 ASP A CA 1
ATOM 1644 C C . ASP A 1 204 ? -29.883 -5.246 37.182 1.00 96.12 204 ASP A C 1
ATOM 1646 O O . ASP A 1 204 ? -29.748 -5.421 35.967 1.00 96.12 204 ASP A O 1
ATOM 1650 N N . PHE A 1 205 ? -29.057 -4.455 37.873 1.00 97.62 205 PHE A N 1
ATOM 1651 C CA . PHE A 1 205 ? -27.893 -3.805 37.275 1.00 97.62 205 PHE A CA 1
ATOM 1652 C C . PHE A 1 205 ? -26.875 -4.824 36.748 1.00 97.62 205 PHE A C 1
ATOM 1654 O O . PHE A 1 205 ? -26.394 -4.677 35.625 1.00 97.62 205 PHE A O 1
ATOM 1661 N N . GLU A 1 206 ? -26.555 -5.862 37.521 1.00 97.56 206 GLU A N 1
ATOM 1662 C CA . GLU A 1 206 ? -25.614 -6.908 37.106 1.00 97.56 206 GLU A CA 1
ATOM 1663 C C . GLU A 1 206 ? -26.114 -7.677 35.879 1.00 97.56 206 GLU A C 1
ATOM 1665 O O . GLU A 1 206 ? -25.351 -7.874 34.933 1.00 97.56 206 GLU A O 1
ATOM 1670 N N . SER A 1 207 ? -27.404 -8.016 35.844 1.00 97.06 207 SER A N 1
ATOM 1671 C CA . SER A 1 207 ? -28.052 -8.638 34.684 1.00 97.06 207 SER A CA 1
ATOM 1672 C C . SER A 1 207 ? -27.985 -7.746 33.434 1.00 97.06 207 SER A C 1
ATOM 1674 O O . SER A 1 207 ? -27.566 -8.182 32.354 1.00 97.06 207 SER A O 1
ATOM 1676 N N . ARG A 1 208 ? -28.301 -6.450 33.574 1.00 96.00 208 ARG A N 1
ATOM 1677 C CA . ARG A 1 208 ? -28.181 -5.479 32.471 1.00 96.00 208 ARG A CA 1
ATOM 1678 C C . ARG A 1 208 ? -26.742 -5.327 31.995 1.00 96.00 208 ARG A C 1
ATOM 1680 O O . ARG A 1 208 ? -26.500 -5.323 30.793 1.00 96.00 208 ARG A O 1
ATOM 1687 N N . ARG A 1 209 ? -25.780 -5.249 32.916 1.00 97.50 209 ARG A N 1
ATOM 1688 C CA . ARG A 1 209 ? -24.351 -5.167 32.595 1.00 97.50 209 ARG A CA 1
ATOM 1689 C C . ARG A 1 209 ? -23.887 -6.383 31.791 1.00 97.50 209 ARG A C 1
ATOM 1691 O O . ARG A 1 209 ? -23.181 -6.205 30.804 1.00 97.50 209 ARG A O 1
ATOM 1698 N N . GLN A 1 210 ? -24.284 -7.593 32.190 1.00 97.06 210 GLN A N 1
ATOM 1699 C CA . GLN A 1 210 ? -23.965 -8.818 31.448 1.00 97.06 210 GLN A CA 1
ATOM 1700 C C . GLN A 1 210 ? -24.549 -8.783 30.033 1.00 97.06 210 GLN A C 1
ATOM 1702 O O . GLN A 1 210 ? -23.846 -9.091 29.076 1.00 97.06 210 GLN A O 1
ATOM 1707 N N . THR A 1 211 ? -25.797 -8.330 29.891 1.00 96.69 211 THR A N 1
ATOM 1708 C CA . THR A 1 211 ? -26.464 -8.203 28.586 1.00 96.69 211 THR A CA 1
ATOM 1709 C C . THR A 1 211 ? -25.751 -7.200 27.673 1.00 96.69 211 THR A C 1
ATOM 1711 O O . THR A 1 211 ? -25.519 -7.491 26.498 1.00 96.69 211 THR A O 1
ATOM 1714 N N . ILE A 1 212 ? -25.365 -6.032 28.202 1.00 96.25 212 ILE A N 1
ATOM 1715 C CA . ILE A 1 212 ? -24.613 -5.010 27.457 1.00 96.25 212 ILE A CA 1
ATOM 1716 C C . ILE A 1 212 ? -23.269 -5.579 26.987 1.00 96.25 212 ILE A C 1
ATOM 1718 O O . ILE A 1 212 ? -22.913 -5.440 25.817 1.00 96.25 212 ILE A O 1
ATOM 1722 N N . GLU A 1 213 ? -22.545 -6.266 27.873 1.00 95.38 213 GLU A N 1
ATOM 1723 C CA . GLU A 1 213 ? -21.252 -6.856 27.529 1.00 95.38 213 GLU A CA 1
ATOM 1724 C C . GLU A 1 213 ? -21.400 -7.959 26.476 1.00 95.38 213 GLU A C 1
ATOM 1726 O O . GLU A 1 213 ? -20.670 -7.963 25.490 1.00 95.38 213 GLU A O 1
ATOM 1731 N N . GLN A 1 214 ? -22.385 -8.847 26.617 1.00 95.56 214 GLN A N 1
ATOM 1732 C CA . GLN A 1 214 ? -22.645 -9.904 25.641 1.00 95.56 214 GLN A CA 1
ATOM 1733 C C . GLN A 1 214 ? -23.029 -9.332 24.270 1.00 95.56 214 GLN A C 1
ATOM 1735 O O . GLN A 1 214 ? -22.556 -9.814 23.242 1.00 95.56 214 GLN A O 1
ATOM 1740 N N . THR A 1 215 ? -23.826 -8.262 24.247 1.00 95.00 215 THR A N 1
ATOM 1741 C CA . THR A 1 215 ? -24.184 -7.556 23.008 1.00 95.00 215 THR A CA 1
ATOM 1742 C C . THR A 1 215 ? -22.940 -6.990 22.326 1.00 95.00 215 THR A C 1
ATOM 1744 O O . THR A 1 215 ? -22.747 -7.199 21.129 1.00 95.00 215 THR A O 1
ATOM 1747 N N . TYR A 1 216 ? -22.051 -6.349 23.090 1.00 95.56 216 TYR A N 1
ATOM 1748 C CA . TYR A 1 216 ? -20.782 -5.844 22.573 1.00 95.56 216 TYR A CA 1
ATOM 1749 C C . TYR A 1 216 ? -19.870 -6.965 22.057 1.00 95.56 216 TYR A C 1
ATOM 1751 O O . TYR A 1 216 ? -19.289 -6.825 20.982 1.00 95.56 216 TYR A O 1
ATOM 1759 N N . GLN A 1 217 ? -19.751 -8.088 22.772 1.00 94.25 217 GLN A N 1
ATOM 1760 C CA . 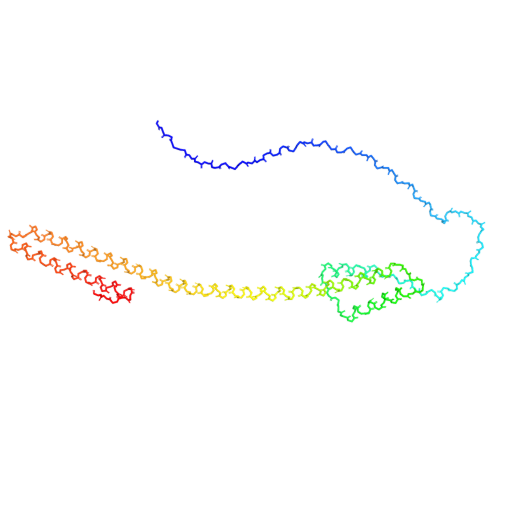GLN A 1 217 ? -18.929 -9.216 22.319 1.00 94.25 217 GLN A CA 1
ATOM 1761 C C . GLN A 1 217 ? -19.474 -9.833 21.025 1.00 94.25 217 GLN A C 1
ATOM 1763 O O . GLN A 1 217 ? -18.692 -10.122 20.121 1.00 94.25 217 GLN A O 1
ATOM 1768 N N . ASN A 1 218 ? -20.798 -9.946 20.888 1.00 93.38 218 ASN A N 1
ATOM 1769 C CA . ASN A 1 218 ? -21.443 -10.407 19.658 1.00 93.38 218 ASN A CA 1
ATOM 1770 C C . ASN A 1 218 ? -21.217 -9.433 18.489 1.00 93.38 218 ASN A C 1
ATOM 1772 O O . ASN A 1 218 ? -20.885 -9.858 17.382 1.00 93.38 218 ASN A O 1
ATOM 1776 N N . GLU A 1 219 ? -21.353 -8.121 18.717 1.00 92.25 219 GLU A N 1
ATOM 1777 C CA . GLU A 1 219 ? -21.064 -7.109 17.693 1.00 92.25 219 GLU A CA 1
ATOM 1778 C C . GLU A 1 219 ? -19.579 -7.122 17.294 1.00 92.25 219 GLU A C 1
ATOM 1780 O O . GLU A 1 219 ? -19.262 -7.092 16.105 1.00 92.25 219 GLU A O 1
ATOM 1785 N N . ARG A 1 220 ? -18.666 -7.240 18.265 1.00 92.88 220 ARG A N 1
ATOM 1786 C CA . ARG A 1 220 ? -17.219 -7.344 18.039 1.00 92.88 220 ARG A CA 1
ATOM 1787 C C . ARG A 1 220 ? -16.856 -8.589 17.230 1.00 92.88 220 ARG A C 1
ATOM 1789 O O . ARG A 1 220 ? -16.059 -8.488 16.301 1.00 92.88 220 ARG A O 1
ATOM 1796 N N . ALA A 1 221 ? -17.435 -9.736 17.573 1.00 91.12 221 ALA A N 1
ATOM 1797 C CA . ALA A 1 221 ? -17.281 -10.992 16.848 1.00 91.12 221 ALA A CA 1
ATOM 1798 C C . ALA A 1 221 ? -17.735 -10.864 15.387 1.00 91.12 221 ALA A C 1
ATOM 1800 O O . ALA A 1 221 ? -16.986 -11.204 14.473 1.00 91.12 221 ALA A O 1
ATOM 1801 N N . ARG A 1 222 ? -18.917 -10.274 15.165 1.00 90.94 222 ARG A N 1
ATOM 1802 C CA . ARG A 1 222 ? -19.461 -10.002 13.827 1.00 90.94 222 ARG A CA 1
ATOM 1803 C C . ARG A 1 222 ? -18.537 -9.118 12.988 1.00 90.94 222 ARG A C 1
ATOM 1805 O O . ARG A 1 222 ? -18.353 -9.403 11.813 1.00 90.94 222 ARG A O 1
ATOM 1812 N N . ILE A 1 223 ? -17.983 -8.051 13.571 1.00 88.00 223 ILE A N 1
ATOM 1813 C CA . ILE A 1 223 ? -17.102 -7.116 12.849 1.00 88.00 223 ILE A CA 1
ATOM 1814 C C . ILE A 1 223 ? -15.762 -7.776 12.514 1.00 88.00 223 ILE A C 1
ATOM 1816 O O . ILE A 1 223 ? -15.257 -7.617 11.413 1.00 88.00 223 ILE A O 1
ATOM 1820 N N . LEU A 1 224 ? -15.195 -8.538 13.449 1.00 87.00 224 LEU A N 1
ATOM 1821 C CA . LEU A 1 224 ? -13.901 -9.194 13.252 1.00 87.00 224 LEU A CA 1
ATOM 1822 C C . LEU A 1 224 ? -13.989 -10.511 12.465 1.00 87.00 224 LEU A C 1
ATOM 1824 O O . LEU A 1 224 ? -12.950 -11.075 12.129 1.00 87.00 224 LEU A O 1
ATOM 1828 N N . GLY A 1 225 ? -15.195 -11.027 12.209 1.00 83.31 225 GLY A N 1
ATOM 1829 C CA . GLY A 1 225 ? -15.400 -12.336 11.585 1.00 83.31 225 GLY A CA 1
ATOM 1830 C C . GLY A 1 225 ? -14.896 -13.506 12.438 1.00 83.31 225 GLY A C 1
ATOM 1831 O O . GLY A 1 225 ? -14.505 -14.536 11.895 1.00 83.31 225 GLY A O 1
ATOM 1832 N N . VAL A 1 226 ? -14.858 -13.345 13.764 1.00 75.00 226 VAL A N 1
ATOM 1833 C CA . VAL A 1 226 ? -14.399 -14.372 14.713 1.00 75.00 226 VAL A CA 1
ATOM 1834 C C . VAL A 1 226 ? -15.574 -14.757 15.595 1.00 75.00 226 VAL A C 1
ATOM 1836 O O . VAL A 1 226 ? -16.122 -13.879 16.253 1.00 75.00 226 VAL A O 1
ATOM 1839 N N . ASP A 1 227 ? -15.945 -16.037 15.639 1.00 53.59 227 ASP A N 1
ATOM 1840 C CA . ASP A 1 227 ? -17.058 -16.493 16.480 1.00 53.59 227 ASP A CA 1
ATOM 1841 C C . ASP A 1 227 ? -16.841 -16.124 17.961 1.00 53.59 227 ASP A C 1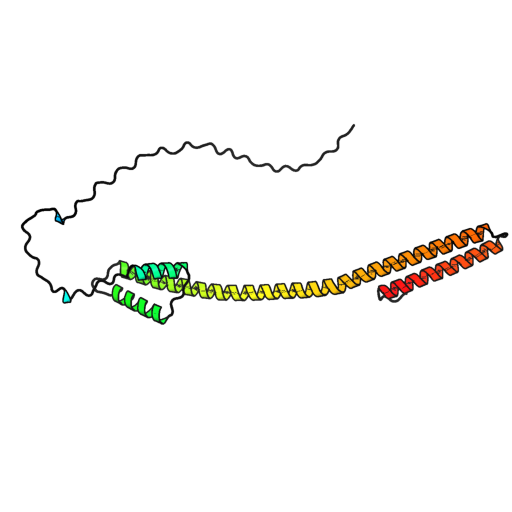
ATOM 1843 O O . ASP A 1 227 ? -15.726 -16.285 18.483 1.00 53.59 227 ASP A O 1
ATOM 1847 N N . PRO A 1 228 ? -17.884 -15.634 18.659 1.00 55.19 228 PRO A N 1
ATOM 1848 C CA . PRO A 1 228 ? -17.793 -15.364 20.085 1.00 55.19 228 PRO A CA 1
ATOM 1849 C C . PRO A 1 228 ? -17.677 -16.705 20.830 1.00 55.19 228 PRO A C 1
ATOM 1851 O O . PRO A 1 228 ? -18.546 -17.566 20.698 1.00 55.19 228 PRO A O 1
ATOM 1854 N N . LYS A 1 229 ? -16.578 -16.895 21.572 1.00 47.09 229 LYS A N 1
ATOM 1855 C CA . LYS A 1 229 ? -16.366 -18.052 22.459 1.00 47.09 229 LYS A CA 1
ATOM 1856 C C . LYS A 1 229 ? -17.026 -17.851 23.814 1.00 47.09 229 LYS A C 1
ATOM 1858 O O . LYS A 1 229 ? -16.954 -16.709 24.320 1.00 47.09 229 LYS A O 1
#